Protein AF-A0AB34JRI2-F1 (afdb_monomer)

Structure (mmCIF, N/CA/C/O backbone):
data_AF-A0AB34JRI2-F1
#
_entry.id   AF-A0AB34JRI2-F1
#
loop_
_atom_site.group_PDB
_atom_site.id
_atom_site.type_symbol
_atom_site.label_atom_id
_atom_site.label_alt_id
_atom_site.label_comp_id
_atom_site.label_asym_id
_atom_site.label_entity_id
_atom_site.label_seq_id
_atom_site.pdbx_PDB_ins_code
_atom_site.Cartn_x
_atom_site.Cartn_y
_atom_site.Cartn_z
_atom_site.occupancy
_atom_site.B_iso_or_equiv
_atom_site.auth_seq_id
_atom_site.auth_comp_id
_atom_site.auth_asym_id
_atom_site.auth_atom_id
_atom_site.pdbx_PDB_model_num
ATOM 1 N N . MET A 1 1 ? -8.677 -31.730 -19.219 1.00 52.91 1 MET A N 1
ATOM 2 C CA . MET A 1 1 ? -7.786 -30.559 -19.354 1.00 52.91 1 MET A CA 1
ATOM 3 C C . MET A 1 1 ? -6.618 -30.768 -18.407 1.00 52.91 1 MET A C 1
ATOM 5 O O . MET A 1 1 ? -6.892 -31.004 -17.235 1.00 52.91 1 MET A O 1
ATOM 9 N N . PRO A 1 2 ? -5.365 -30.783 -18.882 1.00 54.75 2 PRO A N 1
ATOM 10 C CA . PRO A 1 2 ? -4.214 -30.871 -17.989 1.00 54.75 2 PRO A CA 1
ATOM 11 C C . PRO A 1 2 ? -4.138 -29.612 -17.105 1.00 54.75 2 PRO A C 1
ATOM 13 O O . PRO A 1 2 ? -4.520 -28.532 -17.572 1.00 54.75 2 PRO A O 1
ATOM 16 N N . PRO A 1 3 ? -3.687 -29.728 -15.842 1.00 65.88 3 PRO A N 1
ATOM 17 C CA . PRO A 1 3 ? -3.414 -28.567 -15.010 1.00 65.88 3 PRO A CA 1
ATOM 18 C C . PRO A 1 3 ? -2.332 -27.739 -15.702 1.00 65.88 3 PRO A C 1
ATOM 20 O O . PRO A 1 3 ? -1.227 -28.210 -15.951 1.00 65.88 3 PRO A O 1
ATOM 23 N N . VAL A 1 4 ? -2.686 -26.516 -16.085 1.00 61.69 4 VAL A N 1
ATOM 24 C CA . VAL A 1 4 ? -1.716 -25.542 -16.578 1.00 61.69 4 VAL A CA 1
ATOM 25 C C . VAL A 1 4 ? -0.893 -25.137 -15.363 1.00 61.69 4 VAL A C 1
ATOM 27 O O . VAL A 1 4 ? -1.382 -24.383 -14.520 1.00 61.69 4 VAL A O 1
ATOM 30 N N . ASP A 1 5 ? 0.313 -25.686 -15.245 1.00 54.38 5 ASP A N 1
ATOM 31 C CA . ASP A 1 5 ? 1.293 -25.265 -14.249 1.00 54.38 5 ASP A CA 1
ATOM 32 C C . ASP A 1 5 ? 1.649 -23.801 -14.540 1.00 54.38 5 ASP A C 1
ATOM 34 O O . ASP A 1 5 ? 2.441 -23.472 -15.421 1.00 54.38 5 ASP A O 1
ATOM 38 N N . ARG A 1 6 ? 0.955 -22.885 -13.858 1.00 59.97 6 ARG A N 1
ATOM 39 C CA . ARG A 1 6 ? 1.154 -21.432 -13.956 1.00 59.97 6 ARG A CA 1
ATOM 40 C C . ARG A 1 6 ? 2.274 -20.965 -13.029 1.00 59.97 6 ARG A C 1
ATOM 42 O O . ARG A 1 6 ? 2.228 -19.836 -12.541 1.00 59.97 6 ARG A O 1
ATOM 49 N N . THR A 1 7 ? 3.299 -21.782 -12.809 1.00 62.03 7 THR A N 1
ATOM 50 C CA . THR A 1 7 ? 4.604 -21.295 -12.347 1.00 62.0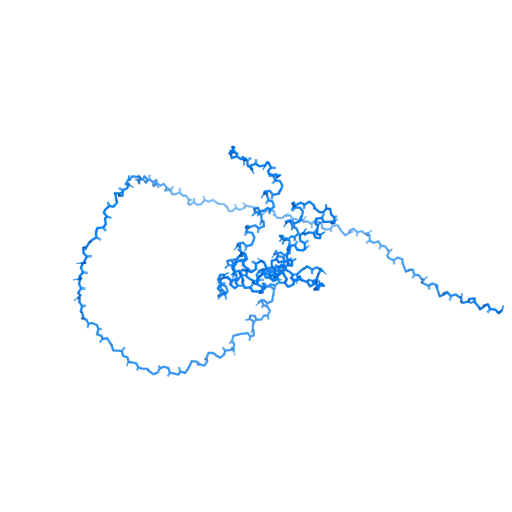3 7 THR A CA 1
ATOM 51 C C . THR A 1 7 ? 5.273 -20.568 -13.511 1.00 62.03 7 THR A C 1
ATOM 53 O O . THR A 1 7 ? 6.294 -20.992 -14.038 1.00 62.03 7 THR A O 1
ATOM 56 N N . MET A 1 8 ? 4.629 -19.500 -13.987 1.00 62.06 8 MET A N 1
ATOM 57 C CA . MET A 1 8 ? 5.270 -18.553 -14.880 1.00 62.06 8 MET A CA 1
ATOM 58 C C . MET A 1 8 ? 6.477 -18.005 -14.132 1.00 62.06 8 MET A C 1
ATOM 60 O O . MET A 1 8 ? 6.318 -17.618 -12.976 1.00 62.06 8 MET A O 1
ATOM 64 N N . ASP A 1 9 ? 7.644 -18.010 -14.774 1.00 74.88 9 ASP A N 1
ATOM 65 C CA . ASP A 1 9 ? 8.869 -17.365 -14.303 1.00 74.88 9 ASP A CA 1
ATOM 66 C C . ASP A 1 9 ? 8.553 -15.940 -13.838 1.00 74.88 9 ASP A C 1
ATOM 68 O O . ASP A 1 9 ? 8.459 -14.996 -14.625 1.00 74.88 9 ASP A O 1
ATOM 72 N N . ILE A 1 10 ? 8.298 -15.789 -12.538 1.00 80.62 10 ILE A N 1
ATOM 73 C CA . ILE A 1 10 ? 8.096 -14.481 -11.937 1.00 80.62 10 ILE A CA 1
ATOM 74 C C . ILE A 1 10 ? 9.478 -13.849 -11.906 1.00 80.62 10 ILE A C 1
ATOM 76 O O . ILE A 1 10 ? 10.369 -14.385 -11.247 1.00 80.62 10 ILE A O 1
ATOM 80 N N . ASP A 1 11 ? 9.625 -12.714 -12.586 1.00 88.69 11 ASP A N 1
ATOM 81 C CA . ASP A 1 11 ? 10.846 -11.909 -12.608 1.00 88.69 11 ASP A CA 1
ATOM 82 C C . ASP A 1 11 ? 11.486 -11.840 -11.200 1.00 88.69 11 ASP A C 1
ATOM 84 O O . ASP A 1 11 ? 10.808 -11.443 -10.239 1.00 88.69 11 ASP A O 1
ATOM 88 N N . PRO A 1 12 ? 12.766 -12.232 -11.038 1.00 89.94 12 PRO A N 1
ATOM 89 C CA . PRO A 1 12 ? 13.437 -12.230 -9.740 1.00 89.94 12 PRO A CA 1
ATOM 90 C C . PRO A 1 12 ? 13.423 -10.850 -9.067 1.00 89.94 12 PRO A C 1
ATOM 92 O O . PRO A 1 12 ? 13.350 -10.773 -7.837 1.00 89.94 12 PRO A O 1
ATOM 95 N N . ALA A 1 13 ? 13.414 -9.756 -9.838 1.00 87.75 13 ALA A N 1
ATOM 96 C CA . ALA A 1 13 ? 13.282 -8.406 -9.297 1.00 87.75 13 ALA A CA 1
ATOM 97 C C . ALA A 1 13 ? 11.915 -8.195 -8.628 1.00 87.75 13 ALA A C 1
ATOM 99 O O . ALA A 1 13 ? 11.828 -7.620 -7.543 1.00 87.75 13 ALA A O 1
ATOM 100 N N . VAL A 1 14 ? 10.843 -8.726 -9.225 1.00 88.62 14 VAL A N 1
ATOM 101 C CA . VAL A 1 14 ? 9.496 -8.685 -8.641 1.00 88.62 14 VAL A CA 1
ATOM 102 C C . VAL A 1 14 ? 9.441 -9.525 -7.369 1.00 88.62 14 VAL A C 1
ATOM 104 O O . VAL A 1 14 ? 8.884 -9.065 -6.373 1.00 88.62 14 VAL A O 1
ATOM 107 N N . GLN A 1 15 ? 10.038 -10.720 -7.360 1.00 90.06 15 GLN A N 1
ATOM 108 C CA . GLN A 1 15 ? 10.080 -11.564 -6.160 1.00 90.06 15 GLN A CA 1
ATOM 109 C C . GLN A 1 15 ? 10.811 -10.869 -5.003 1.00 90.06 15 GLN A C 1
ATOM 111 O O . GLN A 1 15 ? 10.293 -10.816 -3.884 1.00 90.06 15 GLN A O 1
ATOM 116 N N . SER A 1 16 ? 11.975 -10.279 -5.287 1.00 90.88 16 SER A N 1
ATOM 117 C CA . SER A 1 16 ? 12.765 -9.518 -4.315 1.00 90.88 16 SER A CA 1
ATOM 118 C C . SER A 1 16 ? 11.980 -8.326 -3.755 1.00 90.88 16 SER A C 1
ATOM 120 O O . SER A 1 16 ? 11.838 -8.182 -2.536 1.00 90.88 16 SER A O 1
ATOM 122 N N . ALA A 1 17 ? 11.365 -7.524 -4.631 1.00 88.75 17 ALA A N 1
ATOM 123 C CA . ALA A 1 17 ? 10.550 -6.382 -4.227 1.00 88.75 17 ALA A CA 1
ATOM 124 C C . ALA A 1 17 ? 9.341 -6.812 -3.374 1.00 88.75 17 ALA A C 1
ATOM 126 O O . ALA A 1 17 ? 9.051 -6.192 -2.347 1.00 88.75 17 ALA A O 1
ATOM 127 N N . GLN A 1 18 ? 8.658 -7.906 -3.738 1.00 90.50 18 GLN A N 1
ATOM 128 C CA . GLN A 1 18 ? 7.552 -8.457 -2.945 1.00 90.50 18 GLN A CA 1
ATOM 129 C C . GLN A 1 18 ? 8.008 -8.901 -1.554 1.00 90.50 18 GLN A C 1
ATOM 131 O O . GLN A 1 18 ? 7.317 -8.622 -0.572 1.00 90.50 18 GLN A O 1
ATOM 136 N N . ALA A 1 19 ? 9.152 -9.580 -1.451 1.00 91.12 19 ALA A N 1
ATOM 137 C CA . ALA A 1 19 ? 9.699 -10.020 -0.172 1.00 91.12 19 ALA A CA 1
ATOM 138 C C . ALA A 1 19 ? 10.034 -8.823 0.736 1.00 91.12 19 ALA A C 1
ATOM 140 O O . ALA A 1 19 ? 9.624 -8.799 1.901 1.00 91.12 19 ALA A O 1
ATOM 141 N N . ALA A 1 20 ? 10.693 -7.795 0.192 1.00 91.19 20 ALA A N 1
ATOM 142 C CA . ALA A 1 20 ? 11.019 -6.567 0.918 1.00 91.19 20 ALA A CA 1
ATOM 143 C C . ALA A 1 20 ? 9.760 -5.824 1.398 1.00 91.19 20 ALA A C 1
ATOM 145 O O . ALA A 1 20 ? 9.671 -5.418 2.566 1.00 91.19 20 ALA A O 1
ATOM 146 N N . PHE A 1 21 ? 8.758 -5.704 0.522 1.00 91.75 21 PHE A N 1
ATOM 147 C CA . PHE A 1 21 ? 7.472 -5.097 0.849 1.00 91.75 21 PHE A CA 1
ATOM 148 C C . PHE A 1 21 ? 6.756 -5.860 1.969 1.00 91.75 21 PHE A C 1
ATOM 150 O O . PHE A 1 21 ? 6.377 -5.255 2.971 1.00 91.75 21 PHE A O 1
ATOM 157 N N . ARG A 1 22 ? 6.629 -7.190 1.850 1.00 93.19 22 ARG A N 1
ATOM 158 C CA . ARG A 1 22 ? 5.974 -8.044 2.859 1.00 93.19 22 ARG A CA 1
ATOM 159 C C . ARG A 1 22 ? 6.663 -7.962 4.215 1.00 93.19 22 ARG A C 1
ATOM 161 O O . ARG A 1 22 ? 5.982 -7.808 5.224 1.00 93.19 22 ARG A O 1
ATOM 168 N N . SER A 1 23 ? 7.994 -8.029 4.235 1.00 94.38 23 SER A N 1
ATOM 169 C CA . SER A 1 23 ? 8.781 -7.913 5.467 1.00 94.38 23 SER A CA 1
ATOM 170 C C . SER A 1 23 ? 8.498 -6.589 6.184 1.00 94.38 23 SER A C 1
ATOM 172 O O . SER A 1 23 ? 8.189 -6.564 7.376 1.00 94.38 23 SER A O 1
ATOM 174 N N . THR A 1 24 ? 8.484 -5.489 5.429 1.00 92.62 24 THR A N 1
ATOM 175 C CA . THR A 1 24 ? 8.229 -4.150 5.977 1.00 92.62 24 THR A CA 1
ATOM 176 C C . THR A 1 24 ? 6.784 -3.982 6.440 1.00 92.62 24 THR A C 1
ATOM 178 O O . THR A 1 24 ? 6.551 -3.457 7.525 1.00 92.62 24 THR A O 1
ATOM 181 N N . ALA A 1 25 ? 5.810 -4.457 5.660 1.00 92.62 25 ALA A N 1
ATOM 182 C CA . ALA A 1 25 ? 4.396 -4.423 6.033 1.00 92.62 25 ALA A CA 1
ATOM 183 C C . ALA A 1 25 ? 4.132 -5.206 7.313 1.00 92.62 25 ALA A C 1
ATOM 185 O O . ALA A 1 25 ? 3.468 -4.707 8.216 1.00 92.62 25 ALA A O 1
ATOM 186 N N . HIS A 1 26 ? 4.724 -6.390 7.432 1.00 93.56 26 HIS A N 1
ATOM 187 C CA . HIS A 1 26 ? 4.625 -7.196 8.636 1.00 93.56 26 HIS A CA 1
ATOM 188 C C . HIS A 1 26 ? 5.265 -6.509 9.850 1.00 93.56 26 HIS A C 1
ATOM 190 O O . HIS A 1 26 ? 4.699 -6.545 10.941 1.00 93.56 26 HIS A O 1
ATOM 196 N N . GLN A 1 27 ? 6.408 -5.839 9.675 1.00 93.69 27 GLN A N 1
ATOM 197 C CA . GLN A 1 27 ? 7.037 -5.070 10.749 1.00 93.69 27 GLN A CA 1
ATOM 198 C C . GLN A 1 27 ? 6.157 -3.899 11.214 1.00 93.69 27 GLN A C 1
ATOM 200 O O . GLN A 1 27 ? 5.997 -3.706 12.419 1.00 93.69 27 GLN A O 1
ATOM 205 N N . GLN A 1 28 ? 5.561 -3.141 10.287 1.00 91.88 28 GLN A N 1
ATOM 206 C CA . GLN A 1 28 ? 4.649 -2.046 10.642 1.00 91.88 28 GLN A CA 1
ATOM 207 C C . GLN A 1 28 ? 3.369 -2.564 11.304 1.00 91.88 28 GLN A C 1
ATOM 209 O O . GLN A 1 28 ? 2.941 -2.015 12.315 1.00 91.88 28 GLN A O 1
ATOM 214 N N . LEU A 1 29 ? 2.807 -3.669 10.806 1.00 93.12 29 LEU A N 1
ATOM 215 C CA . LEU A 1 29 ? 1.635 -4.301 11.408 1.00 93.12 29 LEU A CA 1
ATOM 216 C C . LEU A 1 29 ? 1.914 -4.729 12.854 1.00 93.12 29 LEU A C 1
ATOM 218 O O . LEU A 1 29 ? 1.163 -4.369 13.755 1.00 93.12 29 LEU A O 1
ATOM 222 N N . LYS A 1 30 ? 3.032 -5.428 13.092 1.00 94.25 30 LYS A N 1
ATOM 223 C CA . LYS A 1 30 ? 3.466 -5.822 14.442 1.00 94.25 30 LYS A CA 1
ATOM 224 C C . LYS A 1 30 ? 3.626 -4.629 15.368 1.00 94.25 30 LYS A C 1
ATOM 226 O O . LYS A 1 30 ? 3.295 -4.709 16.546 1.00 94.25 30 LYS A O 1
ATOM 231 N N . ARG A 1 31 ? 4.146 -3.520 14.849 1.00 91.81 31 ARG A N 1
ATOM 232 C CA . ARG A 1 31 ? 4.295 -2.293 15.623 1.00 91.81 31 ARG A CA 1
ATOM 233 C C . ARG A 1 31 ? 2.941 -1.689 15.993 1.00 91.81 31 ARG A C 1
ATOM 235 O O . ARG A 1 31 ? 2.762 -1.328 17.149 1.00 91.81 31 ARG A O 1
ATOM 242 N N . LEU A 1 32 ? 2.005 -1.584 15.051 1.00 91.06 32 LEU A N 1
AT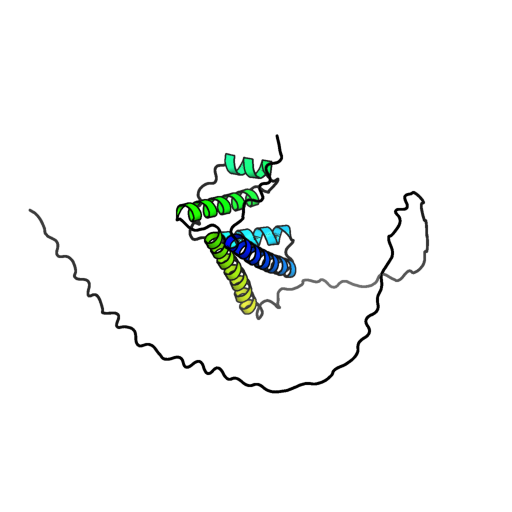OM 243 C CA . LEU A 1 32 ? 0.647 -1.109 15.337 1.00 91.06 32 LEU A CA 1
ATOM 244 C C . LEU A 1 32 ? -0.035 -2.018 16.372 1.00 91.06 32 LEU A C 1
ATOM 246 O O . LEU A 1 32 ? -0.609 -1.529 17.340 1.00 91.06 32 LEU A O 1
ATOM 250 N N . GLN A 1 33 ? 0.127 -3.335 16.256 1.00 92.81 33 GLN A N 1
ATOM 251 C CA . GLN A 1 33 ? -0.359 -4.280 17.265 1.00 92.81 33 GLN A CA 1
ATOM 252 C C . GLN A 1 33 ? 0.287 -4.059 18.639 1.00 92.81 33 GLN A C 1
ATOM 254 O O . GLN A 1 33 ? -0.403 -4.055 19.654 1.00 92.81 33 GLN A O 1
ATOM 259 N N . ALA A 1 34 ? 1.596 -3.797 18.691 1.00 92.25 34 ALA A N 1
ATOM 260 C CA . ALA A 1 34 ? 2.293 -3.465 19.935 1.00 92.25 34 ALA A CA 1
ATOM 261 C C . ALA A 1 34 ? 1.817 -2.139 20.563 1.00 92.25 34 ALA A C 1
ATOM 263 O O . ALA A 1 34 ? 1.957 -1.950 21.768 1.00 92.25 34 ALA A O 1
ATOM 264 N N . GLN A 1 35 ? 1.227 -1.237 19.771 1.00 90.31 35 GLN A N 1
ATOM 265 C CA . GLN A 1 35 ? 0.564 -0.020 20.255 1.00 90.31 35 GLN A CA 1
ATOM 266 C C . GLN A 1 35 ? -0.869 -0.275 20.765 1.00 90.31 35 GLN A C 1
ATOM 268 O O . GLN A 1 35 ? -1.535 0.666 21.191 1.00 90.31 35 GLN A O 1
ATOM 273 N N . GLY A 1 36 ? -1.339 -1.526 20.748 1.00 93.56 36 GLY A N 1
ATOM 274 C CA . GLY A 1 36 ? -2.653 -1.931 21.250 1.00 93.56 36 GLY A CA 1
ATOM 275 C C . GLY A 1 36 ? -3.753 -1.978 20.191 1.00 93.56 36 GLY A C 1
ATOM 276 O O . GLY A 1 36 ? -4.916 -2.159 20.543 1.00 93.56 36 GLY A O 1
ATOM 277 N N . TRP A 1 37 ? -3.419 -1.819 18.908 1.00 94.06 37 TRP A N 1
ATOM 278 C CA . TRP A 1 37 ? -4.396 -1.984 17.834 1.00 94.06 37 TRP A CA 1
ATOM 279 C C . TRP A 1 37 ? -4.688 -3.466 17.579 1.00 94.06 37 TRP A C 1
ATOM 281 O O . TRP A 1 37 ? -3.773 -4.280 17.457 1.00 94.06 37 TRP A O 1
ATOM 291 N N . GLU A 1 38 ? -5.968 -3.803 17.427 1.00 94.56 38 GLU A N 1
ATOM 292 C CA . GLU A 1 38 ? -6.394 -5.118 16.936 1.00 94.56 38 GLU A CA 1
ATOM 293 C C . GLU A 1 38 ? -5.811 -5.411 15.550 1.00 94.56 38 GLU A C 1
ATOM 295 O O . GLU A 1 38 ? -5.574 -4.494 14.761 1.00 94.56 38 GLU A O 1
ATOM 300 N N . ALA A 1 39 ? -5.590 -6.688 15.230 1.00 89.25 39 ALA A N 1
ATOM 301 C CA . ALA A 1 39 ? -4.900 -7.082 13.998 1.00 89.25 39 ALA A CA 1
ATOM 302 C C . ALA A 1 39 ? -5.577 -6.530 12.729 1.00 89.25 39 ALA A C 1
ATOM 304 O O . ALA A 1 39 ? -4.906 -5.978 11.851 1.00 89.25 39 ALA A O 1
ATOM 305 N N . ASP A 1 40 ? -6.906 -6.612 12.675 1.00 87.69 40 ASP A N 1
ATOM 306 C CA . ASP A 1 40 ? -7.702 -6.119 11.549 1.00 87.69 40 ASP A CA 1
ATOM 307 C C . ASP A 1 40 ? -7.672 -4.587 11.458 1.00 87.69 40 ASP A C 1
ATOM 309 O O . ASP A 1 40 ? -7.523 -4.021 10.371 1.00 87.69 40 ASP A O 1
ATOM 313 N N . ALA A 1 41 ? -7.740 -3.903 12.604 1.00 87.88 41 ALA A N 1
ATOM 314 C CA . ALA A 1 41 ? -7.658 -2.446 12.678 1.00 87.88 41 ALA A CA 1
ATOM 315 C C . ALA A 1 41 ? -6.264 -1.937 12.273 1.00 87.88 41 ALA A C 1
ATOM 317 O O . ALA A 1 41 ? -6.148 -0.979 11.511 1.00 87.88 41 ALA A O 1
ATOM 318 N N . ALA A 1 42 ? -5.204 -2.615 12.713 1.00 90.62 42 ALA A N 1
ATOM 319 C CA . ALA A 1 42 ? -3.827 -2.320 12.335 1.00 90.62 42 ALA A CA 1
ATOM 320 C C . ALA A 1 42 ? -3.609 -2.488 10.824 1.00 90.62 42 ALA A C 1
ATOM 322 O O . ALA A 1 42 ? -2.989 -1.636 10.187 1.00 90.62 42 ALA A O 1
ATOM 323 N N . SER A 1 43 ? -4.152 -3.554 10.226 1.00 89.31 43 SER A N 1
ATOM 324 C CA . SER A 1 43 ? -4.078 -3.768 8.776 1.00 89.31 43 SER A CA 1
ATOM 325 C C . SER A 1 43 ? -4.804 -2.660 8.007 1.00 89.31 43 SER A C 1
ATOM 327 O O . SER A 1 43 ? -4.288 -2.138 7.016 1.00 89.31 43 SER A O 1
ATOM 329 N N . TYR A 1 44 ? -5.967 -2.246 8.508 1.00 88.00 44 TYR A N 1
ATOM 330 C CA . TYR A 1 44 ? -6.767 -1.176 7.924 1.00 88.00 44 TYR A CA 1
ATOM 331 C C . TYR A 1 44 ? -6.085 0.198 7.992 1.00 88.00 44 TYR A C 1
ATOM 333 O O . TYR A 1 44 ? -6.112 0.940 7.005 1.00 88.00 44 TYR A O 1
ATOM 341 N N . LEU A 1 45 ? -5.452 0.521 9.123 1.00 89.56 45 LEU A N 1
ATOM 342 C CA . LEU A 1 45 ? -4.657 1.741 9.293 1.00 89.56 45 LEU A CA 1
ATOM 343 C C . LEU A 1 45 ? -3.450 1.756 8.355 1.00 89.56 45 LEU A C 1
ATOM 345 O O . LEU A 1 45 ? -3.184 2.763 7.706 1.00 89.56 45 LEU A O 1
ATOM 349 N N . LEU A 1 46 ? -2.771 0.620 8.204 1.00 89.88 46 LEU A N 1
ATOM 350 C CA . LEU A 1 46 ? -1.639 0.502 7.290 1.00 89.88 46 LEU A CA 1
ATOM 351 C C . LEU A 1 46 ? -2.047 0.760 5.828 1.00 89.88 46 LEU A C 1
ATOM 353 O O . LEU A 1 46 ? -1.310 1.384 5.063 1.00 89.88 46 LEU A O 1
ATOM 357 N N . MET A 1 47 ? -3.236 0.294 5.432 1.00 88.44 47 MET A N 1
ATOM 358 C CA . MET A 1 47 ? -3.801 0.596 4.115 1.00 88.44 47 MET A CA 1
ATOM 359 C C . MET A 1 47 ? -4.131 2.082 3.950 1.00 88.44 47 MET A C 1
ATOM 361 O O . MET A 1 47 ? -3.895 2.625 2.873 1.00 88.44 47 MET A O 1
ATOM 365 N N . ASP A 1 48 ? -4.648 2.741 4.991 1.00 88.00 48 ASP A N 1
ATOM 366 C CA . ASP A 1 48 ? -4.874 4.191 4.961 1.00 88.00 48 ASP A CA 1
ATOM 367 C C . ASP A 1 48 ? -3.581 4.962 4.771 1.00 88.00 48 ASP A C 1
ATOM 369 O O . ASP A 1 48 ? -3.505 5.841 3.919 1.00 88.00 48 ASP A O 1
ATOM 373 N N . GLU A 1 49 ? -2.550 4.613 5.528 1.00 88.31 49 GLU A N 1
ATOM 374 C CA . GLU A 1 49 ? -1.245 5.259 5.449 1.00 88.31 49 GLU A CA 1
ATOM 375 C C . GLU A 1 49 ? -0.639 5.161 4.039 1.00 88.31 49 GLU A C 1
ATOM 377 O O . GLU A 1 49 ? -0.115 6.142 3.501 1.00 88.31 49 GLU A O 1
ATOM 382 N N . LEU A 1 50 ? -0.759 3.994 3.397 1.00 87.25 50 LEU A N 1
ATOM 383 C CA . LEU A 1 50 ? -0.329 3.791 2.010 1.00 87.25 50 LEU A CA 1
ATOM 384 C C . LEU A 1 50 ? -1.082 4.684 1.020 1.00 87.25 50 LEU A C 1
ATOM 386 O O . LEU A 1 50 ? -0.497 5.156 0.038 1.00 87.25 50 LEU A O 1
ATOM 390 N N . LEU A 1 51 ? -2.374 4.889 1.270 1.00 85.88 51 LEU A N 1
ATOM 391 C CA . LEU A 1 51 ? -3.261 5.675 0.429 1.00 85.88 51 LEU A CA 1
ATOM 392 C C . LEU A 1 51 ? -3.031 7.180 0.627 1.00 85.88 51 LEU A C 1
ATOM 394 O O . LEU A 1 51 ? -2.871 7.879 -0.370 1.00 85.88 51 LEU A O 1
ATOM 398 N N . GLN A 1 52 ? -2.914 7.668 1.864 1.00 84.69 52 GLN A N 1
ATOM 399 C CA . GLN A 1 52 ? -2.704 9.089 2.187 1.00 84.69 52 GLN A CA 1
ATOM 400 C C . GLN A 1 52 ? -1.437 9.676 1.550 1.00 84.69 52 GLN A C 1
ATOM 402 O O . GLN A 1 52 ? -1.392 10.854 1.208 1.00 84.69 52 GLN A O 1
ATOM 407 N N . GLN A 1 53 ? -0.402 8.854 1.361 1.00 79.50 53 GLN A N 1
ATOM 408 C CA . GLN A 1 53 ? 0.846 9.256 0.702 1.00 79.50 53 GLN A CA 1
ATOM 409 C C . GLN A 1 53 ? 0.749 9.243 -0.836 1.00 79.50 53 GLN A C 1
ATOM 411 O O . GLN A 1 53 ? 1.734 9.529 -1.522 1.00 79.50 53 GLN A O 1
ATOM 416 N N . SER A 1 54 ? -0.405 8.871 -1.401 1.00 77.12 54 SER A N 1
ATOM 417 C CA . SER A 1 54 ? -0.631 8.913 -2.842 1.00 77.12 54 SER A CA 1
ATOM 418 C C . SER A 1 54 ? -1.014 10.329 -3.283 1.00 77.12 54 SER A C 1
ATOM 420 O O . SER A 1 54 ? -2.036 10.847 -2.828 1.00 77.12 54 SER A O 1
ATOM 422 N N . PRO A 1 55 ? -0.284 10.942 -4.236 1.00 68.88 55 PRO A N 1
ATOM 423 C CA . PRO A 1 55 ? -0.637 12.257 -4.778 1.00 68.88 55 PRO A CA 1
ATOM 424 C C . PRO A 1 55 ? -1.965 12.236 -5.555 1.00 68.88 55 PRO A C 1
ATOM 426 O O . PRO A 1 55 ? -2.529 13.282 -5.854 1.00 68.88 55 PRO A O 1
ATOM 429 N N . SER A 1 56 ? -2.482 11.045 -5.872 1.00 64.69 56 SER A N 1
ATOM 430 C CA . SER A 1 56 ? -3.707 10.830 -6.640 1.00 64.69 56 SER A CA 1
ATOM 431 C C . SER A 1 56 ? -4.987 10.842 -5.794 1.00 64.69 56 SER A C 1
ATOM 433 O O . SER A 1 56 ? -5.991 10.288 -6.234 1.00 64.69 56 SER A O 1
ATOM 435 N N . HIS A 1 57 ? -4.986 11.444 -4.599 1.00 57.44 57 HIS A N 1
ATOM 436 C CA . HIS A 1 57 ? -6.165 11.564 -3.719 1.00 57.44 57 HIS A CA 1
ATOM 437 C C . HIS A 1 57 ? -7.273 12.494 -4.264 1.00 57.44 57 HIS A C 1
ATOM 439 O O . HIS A 1 57 ? -8.004 13.134 -3.515 1.00 57.44 57 HIS A O 1
ATOM 445 N N . GLY A 1 58 ? -7.441 12.555 -5.585 1.00 55.84 58 GLY A N 1
ATOM 446 C CA . GLY A 1 58 ? -8.707 12.936 -6.188 1.00 55.84 58 GLY A CA 1
ATOM 447 C C . GLY A 1 58 ? -9.615 11.716 -6.139 1.00 55.84 58 GLY A C 1
ATOM 448 O O . GLY A 1 58 ? -9.307 10.707 -6.768 1.00 55.84 58 GLY A O 1
ATOM 449 N N . ALA A 1 59 ? -10.695 11.794 -5.364 1.00 58.62 59 ALA A N 1
ATOM 450 C CA . ALA A 1 59 ? -11.716 10.764 -5.239 1.00 58.62 59 ALA A CA 1
ATOM 451 C C . ALA A 1 59 ? -12.303 10.399 -6.614 1.00 58.62 59 ALA A C 1
ATOM 453 O O . ALA A 1 59 ? -13.335 10.920 -7.031 1.00 58.62 59 ALA A O 1
ATOM 454 N N . SER A 1 60 ? -11.641 9.503 -7.342 1.00 57.97 60 SER A N 1
ATOM 455 C CA . SER A 1 60 ? -12.248 8.843 -8.483 1.00 57.97 60 SER A CA 1
ATOM 456 C C . SER A 1 60 ? -13.305 7.927 -7.896 1.00 57.97 60 SER A C 1
ATOM 458 O O . SER A 1 60 ? -12.981 6.963 -7.199 1.00 57.97 60 SER A O 1
ATOM 460 N N . ALA A 1 61 ? -14.569 8.311 -8.072 1.00 61.94 61 ALA A N 1
ATOM 461 C CA . ALA A 1 61 ? -15.719 7.608 -7.536 1.00 61.94 61 ALA A CA 1
ATOM 462 C C . ALA A 1 61 ? -15.674 6.155 -8.016 1.00 61.94 61 ALA A C 1
ATOM 464 O O . ALA A 1 61 ? -16.072 5.843 -9.139 1.00 61.94 61 ALA A O 1
ATOM 465 N N . ALA A 1 62 ? -15.152 5.263 -7.170 1.00 73.44 62 ALA A N 1
ATOM 466 C CA . ALA A 1 62 ? -15.284 3.837 -7.379 1.00 73.44 62 ALA A CA 1
ATOM 467 C C . ALA A 1 62 ? -16.778 3.573 -7.566 1.00 73.44 62 ALA A C 1
ATOM 469 O O . ALA A 1 62 ? -17.585 3.890 -6.687 1.00 73.44 62 ALA A O 1
ATOM 470 N N . SER A 1 63 ? -17.152 3.095 -8.753 1.00 80.25 63 SER A N 1
ATOM 471 C CA . SER A 1 63 ? -18.560 2.910 -9.087 1.00 80.25 63 SER A CA 1
ATOM 472 C C . SER A 1 63 ? -19.216 2.010 -8.037 1.00 80.25 63 SER A C 1
ATOM 474 O O . SER A 1 63 ? -18.619 1.028 -7.586 1.00 80.25 63 SER A O 1
ATOM 476 N N . SER A 1 64 ? -20.441 2.347 -7.622 1.00 84.44 64 SER A N 1
ATOM 477 C CA . SER A 1 64 ? -21.144 1.606 -6.562 1.00 84.44 64 SER A CA 1
ATOM 478 C C . SER A 1 64 ? -21.235 0.105 -6.866 1.00 84.44 64 SER A C 1
ATOM 480 O O . SER A 1 64 ? -21.164 -0.710 -5.951 1.00 84.44 64 SER A O 1
ATOM 482 N N . SER A 1 65 ? -21.329 -0.262 -8.147 1.00 89.50 65 SER A N 1
ATOM 483 C CA . SER A 1 65 ? -21.342 -1.650 -8.616 1.00 89.50 65 SER A CA 1
ATOM 484 C C . SER A 1 65 ? -20.008 -2.372 -8.402 1.00 89.50 65 SER A C 1
ATOM 486 O O . SER A 1 65 ? -20.000 -3.519 -7.965 1.00 89.50 65 SER A O 1
ATOM 488 N N . GLN A 1 66 ? -18.871 -1.719 -8.665 1.00 88.75 66 GLN A N 1
ATOM 489 C CA . GLN A 1 66 ? -17.549 -2.304 -8.410 1.00 88.75 66 GLN A CA 1
ATOM 490 C C . GLN A 1 66 ? -17.312 -2.501 -6.916 1.00 88.75 66 GLN A C 1
ATOM 492 O O . GLN A 1 66 ? -16.793 -3.538 -6.508 1.00 88.75 66 GLN A O 1
ATOM 497 N N . LEU A 1 67 ? -17.721 -1.523 -6.106 1.00 90.69 67 LEU A N 1
ATOM 498 C CA . LEU A 1 67 ? -17.630 -1.603 -4.653 1.00 90.69 67 LEU A CA 1
ATOM 499 C C . LEU A 1 67 ? -18.429 -2.791 -4.114 1.00 90.69 67 LEU A C 1
ATOM 501 O O . LEU A 1 67 ? -17.890 -3.599 -3.361 1.00 90.69 67 LEU A O 1
ATOM 505 N N . GLN A 1 68 ? -19.686 -2.917 -4.539 1.00 93.00 68 GLN A N 1
ATOM 506 C CA . GLN A 1 68 ? -20.561 -4.007 -4.127 1.00 93.00 68 GLN A CA 1
ATOM 507 C C . GLN A 1 68 ? -20.001 -5.371 -4.541 1.00 93.00 68 GLN A C 1
ATOM 509 O O . GLN A 1 68 ? -19.930 -6.274 -3.715 1.00 93.00 68 GLN A O 1
ATOM 514 N N . HIS A 1 69 ? -19.499 -5.496 -5.771 1.00 93.62 69 HIS A N 1
ATOM 515 C CA . HIS A 1 69 ? -18.882 -6.734 -6.238 1.00 93.62 69 HIS A CA 1
ATOM 516 C C . HIS A 1 69 ? -17.650 -7.138 -5.407 1.00 93.62 69 HIS A C 1
ATOM 518 O O . HIS A 1 69 ? -17.450 -8.320 -5.133 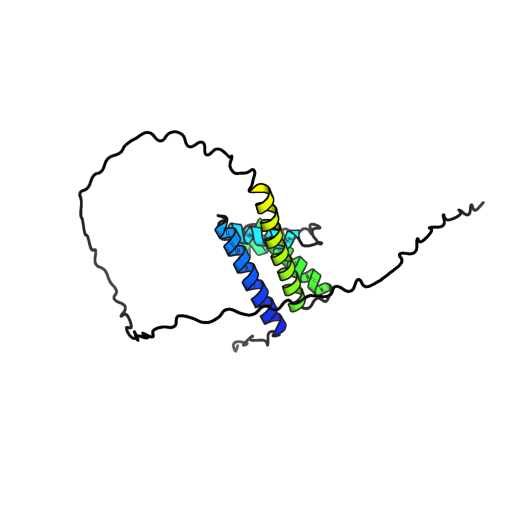1.00 93.62 69 HIS A O 1
ATOM 524 N N . VAL A 1 70 ? -16.808 -6.183 -4.988 1.00 91.12 70 VAL A N 1
ATOM 525 C CA . VAL A 1 70 ? -15.671 -6.490 -4.101 1.00 91.12 70 VAL A CA 1
ATOM 526 C C . VAL A 1 70 ? -16.166 -6.965 -2.738 1.00 91.12 70 VAL A C 1
ATOM 528 O O . VAL A 1 70 ? -15.702 -8.003 -2.280 1.00 91.12 70 VAL A O 1
ATOM 531 N N . VAL A 1 71 ? -17.132 -6.265 -2.134 1.00 93.38 71 VAL A N 1
ATOM 532 C CA . VAL A 1 71 ? -17.738 -6.654 -0.847 1.00 93.38 71 VAL A CA 1
ATOM 533 C C . VAL A 1 71 ? -18.317 -8.068 -0.910 1.00 93.38 71 VAL A C 1
ATOM 535 O O . VAL A 1 71 ? -17.991 -8.897 -0.065 1.00 93.38 71 VAL A O 1
ATOM 538 N N . GLU A 1 72 ? -19.120 -8.373 -1.930 1.00 94.31 72 GLU A N 1
ATOM 539 C CA . GLU A 1 72 ? -19.749 -9.689 -2.106 1.00 94.31 72 GLU A CA 1
ATOM 540 C C . GLU A 1 72 ? -18.714 -10.803 -2.292 1.00 94.31 72 GLU A C 1
ATOM 542 O O . GLU A 1 72 ? -18.893 -11.915 -1.797 1.00 94.31 72 GLU A O 1
ATOM 547 N N . ARG A 1 73 ? -17.609 -10.511 -2.986 1.00 95.12 73 ARG A N 1
ATOM 548 C CA . ARG A 1 73 ? -16.589 -11.511 -3.308 1.00 95.12 73 ARG A CA 1
ATOM 549 C C . ARG A 1 73 ? -15.592 -11.759 -2.178 1.00 95.12 73 ARG A C 1
ATOM 551 O O . ARG A 1 73 ? -15.093 -12.877 -2.063 1.00 95.12 73 ARG A O 1
ATOM 558 N N . THR A 1 74 ? -15.236 -10.738 -1.402 1.00 91.75 74 THR A N 1
ATOM 559 C CA . THR A 1 74 ? -14.206 -10.851 -0.355 1.00 91.75 74 THR A CA 1
ATOM 560 C C . THR A 1 74 ? -14.777 -10.918 1.056 1.00 91.75 74 THR A C 1
ATOM 562 O O . THR A 1 74 ? -14.051 -11.293 1.972 1.00 91.75 74 THR A O 1
ATOM 565 N N . GLY A 1 75 ? -16.044 -10.539 1.251 1.00 93.00 75 GLY A N 1
ATOM 566 C CA . GLY A 1 75 ? -16.637 -10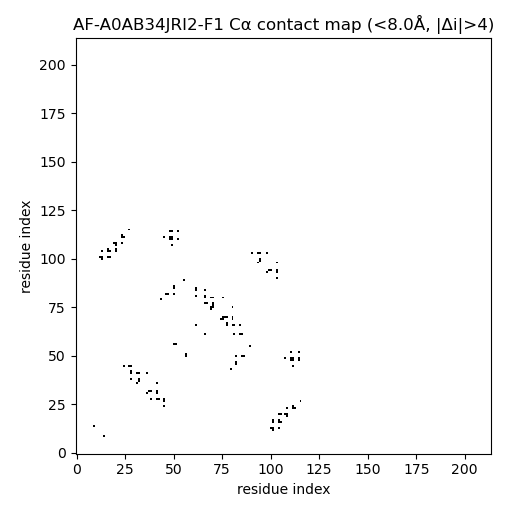.355 2.577 1.00 93.00 75 GLY A CA 1
ATOM 567 C C . GLY A 1 75 ? -16.107 -9.125 3.321 1.00 93.00 75 GLY A C 1
ATOM 568 O O . GLY A 1 75 ? -16.334 -8.989 4.520 1.00 93.00 75 GLY A O 1
ATOM 569 N N . PHE A 1 76 ? -15.378 -8.235 2.640 1.00 91.56 76 PHE A N 1
ATOM 570 C CA . PHE A 1 76 ? -14.839 -7.021 3.249 1.00 91.56 76 PHE A CA 1
ATOM 571 C C . PHE A 1 76 ? -15.938 -6.035 3.623 1.00 91.56 76 PHE A C 1
ATOM 573 O O . PHE A 1 76 ? -16.969 -5.937 2.955 1.00 91.56 76 PHE A O 1
ATOM 580 N N . SER A 1 77 ? -15.675 -5.227 4.652 1.00 91.12 77 SER A N 1
ATOM 581 C CA . SER A 1 77 ? -16.515 -4.066 4.924 1.00 91.12 77 SER A CA 1
ATOM 582 C C . SER A 1 77 ? -16.501 -3.117 3.722 1.00 91.12 77 SER A C 1
ATOM 584 O O . SER A 1 77 ? -15.549 -3.077 2.935 1.00 91.12 77 SER A O 1
ATOM 586 N N . ARG A 1 78 ? -17.554 -2.306 3.581 1.00 89.69 78 ARG A N 1
ATOM 587 C CA . ARG A 1 78 ? -17.653 -1.324 2.491 1.00 89.69 78 ARG A CA 1
ATOM 588 C C . ARG A 1 78 ? -16.424 -0.409 2.424 1.00 89.69 78 ARG A C 1
ATOM 590 O O . ARG A 1 78 ? -15.956 -0.090 1.335 1.00 89.69 78 ARG A O 1
ATOM 597 N N . GLU A 1 79 ? -15.892 -0.010 3.575 1.00 88.06 79 GLU A N 1
ATOM 598 C CA . GLU A 1 79 ? -14.708 0.846 3.655 1.00 88.06 79 GLU A CA 1
ATOM 599 C C . GLU A 1 79 ? -13.429 0.110 3.239 1.00 88.06 79 GLU A C 1
ATOM 601 O O . GLU A 1 79 ? -12.634 0.640 2.464 1.00 88.06 79 GLU A O 1
ATOM 606 N N . GLN A 1 80 ? -13.246 -1.134 3.692 1.00 87.19 80 GLN A N 1
ATOM 607 C CA . GLN A 1 80 ? -12.125 -1.981 3.272 1.00 87.19 80 GLN A CA 1
ATOM 608 C C . GLN A 1 80 ? -12.144 -2.203 1.755 1.00 87.19 80 GLN A C 1
ATOM 610 O O . GLN A 1 80 ? -11.130 -1.998 1.090 1.00 87.19 80 GLN A O 1
ATOM 615 N N . ALA A 1 81 ? -13.311 -2.536 1.196 1.00 90.19 81 ALA A N 1
ATOM 616 C CA . ALA A 1 81 ? -13.497 -2.709 -0.240 1.00 90.19 81 ALA A CA 1
ATOM 617 C C . ALA A 1 81 ? -13.172 -1.429 -1.026 1.00 90.19 81 ALA A C 1
ATOM 619 O O . ALA A 1 81 ? -12.502 -1.496 -2.058 1.00 90.19 81 ALA A O 1
ATOM 620 N N . LEU A 1 82 ? -13.588 -0.259 -0.523 1.00 89.69 82 LEU A N 1
ATOM 621 C CA . LEU A 1 82 ? -13.267 1.030 -1.138 1.00 89.69 82 LEU A CA 1
ATOM 622 C C . LEU A 1 82 ? -11.754 1.248 -1.199 1.00 89.69 82 LEU A C 1
ATOM 624 O O . LEU A 1 82 ? -11.220 1.565 -2.259 1.00 89.69 82 LEU A O 1
ATOM 628 N N . LYS A 1 83 ? -11.048 1.028 -0.088 1.00 87.56 83 LYS A N 1
ATOM 629 C CA . LYS A 1 83 ? -9.588 1.171 -0.038 1.00 87.56 83 LYS A CA 1
ATOM 630 C C . LYS A 1 83 ? -8.872 0.195 -0.962 1.00 87.56 83 LYS A C 1
ATOM 632 O O . LYS A 1 83 ? -7.915 0.579 -1.630 1.00 87.56 83 LYS A O 1
ATOM 637 N N . THR A 1 84 ? -9.337 -1.053 -1.034 1.00 88.50 84 THR A N 1
ATOM 638 C CA . THR A 1 84 ? -8.801 -2.038 -1.981 1.00 88.50 84 THR A CA 1
ATOM 639 C C . THR A 1 84 ? -8.965 -1.557 -3.422 1.00 88.50 84 THR A C 1
ATOM 641 O O . THR A 1 84 ? -8.015 -1.642 -4.200 1.00 88.50 84 THR A O 1
ATOM 644 N N . LEU A 1 85 ? -10.127 -0.997 -3.773 1.00 89.56 85 LEU A N 1
ATOM 645 C CA . LEU A 1 85 ? -10.361 -0.430 -5.101 1.00 89.56 85 LEU A CA 1
ATOM 646 C C . LEU A 1 85 ? -9.470 0.781 -5.382 1.00 89.56 85 LEU A C 1
ATOM 648 O O . LEU A 1 85 ? -8.905 0.865 -6.469 1.00 89.56 85 LEU A O 1
ATOM 652 N N . LEU A 1 86 ? -9.286 1.681 -4.415 1.00 88.44 86 LEU A N 1
ATOM 653 C CA . LEU A 1 86 ? -8.378 2.823 -4.561 1.00 88.44 86 LEU A CA 1
ATOM 654 C C . LEU A 1 86 ? -6.931 2.366 -4.791 1.00 88.44 86 LEU A C 1
ATOM 656 O O . LEU A 1 86 ? -6.255 2.876 -5.684 1.00 88.44 86 LEU A O 1
ATOM 660 N N . LEU A 1 87 ? -6.469 1.357 -4.047 1.00 87.69 87 LEU A N 1
ATOM 661 C CA . LEU A 1 87 ? -5.138 0.786 -4.245 1.00 87.69 87 LEU A CA 1
ATOM 662 C C . LEU A 1 87 ? -5.013 0.131 -5.629 1.00 87.69 87 LEU A C 1
ATOM 664 O O . LEU A 1 87 ? -4.000 0.297 -6.305 1.00 87.69 87 LEU A O 1
ATOM 668 N N . GLN A 1 88 ? -6.051 -0.570 -6.089 1.00 89.75 88 GLN A N 1
ATOM 669 C CA . GLN A 1 88 ? -6.088 -1.168 -7.424 1.00 89.75 88 GLN A CA 1
ATOM 670 C C . GLN A 1 88 ? -6.065 -0.114 -8.542 1.00 89.75 88 GLN A C 1
ATOM 672 O O . GLN A 1 88 ? -5.376 -0.301 -9.550 1.00 89.75 88 GLN A O 1
ATOM 677 N N . GLN A 1 89 ? -6.795 0.991 -8.377 1.00 88.69 89 GLN A N 1
ATOM 678 C CA . GLN A 1 89 ? -6.777 2.117 -9.310 1.00 88.69 89 GLN A CA 1
ATOM 679 C C . GLN A 1 89 ? -5.389 2.756 -9.371 1.00 88.69 89 GLN A C 1
ATOM 681 O O . GLN A 1 89 ? -4.878 2.973 -10.466 1.00 88.69 89 GLN A O 1
ATOM 686 N N . GLU A 1 90 ? -4.741 2.972 -8.224 1.00 86.00 90 GLU A N 1
ATOM 687 C CA . GLU A 1 90 ? -3.371 3.491 -8.171 1.00 86.00 90 GLU A CA 1
ATOM 688 C C . GLU A 1 90 ? -2.383 2.539 -8.854 1.00 86.00 90 GLU A C 1
ATOM 690 O O . GLU A 1 90 ? -1.562 2.973 -9.660 1.00 86.00 90 GLU A O 1
ATOM 695 N N . ILE A 1 91 ? -2.495 1.228 -8.613 1.00 87.75 91 ILE A N 1
ATOM 696 C CA . ILE A 1 91 ? -1.664 0.227 -9.296 1.00 87.75 91 ILE A CA 1
ATOM 697 C C . ILE A 1 91 ? -1.857 0.309 -10.816 1.00 87.75 91 ILE A C 1
ATOM 699 O O . ILE A 1 91 ? -0.892 0.254 -11.579 1.00 87.75 91 ILE A O 1
ATOM 703 N N . SER A 1 92 ? -3.105 0.449 -11.261 1.00 88.50 92 SER A N 1
ATOM 704 C CA . SER A 1 92 ? -3.445 0.548 -12.683 1.00 88.50 92 SER A CA 1
ATOM 705 C C . SER A 1 92 ? -2.905 1.839 -13.301 1.00 88.50 92 SER A C 1
ATOM 707 O O . SER A 1 92 ? -2.338 1.802 -14.392 1.00 88.50 92 SER A O 1
ATOM 709 N N . ARG A 1 93 ? -3.003 2.961 -12.577 1.00 87.81 93 ARG A N 1
ATOM 710 C CA . ARG A 1 93 ? -2.447 4.258 -12.974 1.00 87.81 93 ARG A CA 1
ATOM 711 C C . ARG A 1 93 ? -0.932 4.182 -13.136 1.00 87.81 93 ARG A C 1
ATOM 713 O O . ARG A 1 93 ? -0.422 4.518 -14.198 1.00 87.81 93 ARG A O 1
ATOM 720 N N . LEU A 1 94 ? -0.217 3.662 -12.139 1.00 87.00 94 LEU A N 1
ATOM 721 C CA . LEU A 1 94 ? 1.241 3.521 -12.203 1.00 87.00 94 LEU A CA 1
ATOM 722 C C . LEU A 1 94 ? 1.672 2.615 -13.365 1.00 87.00 94 LEU A C 1
ATOM 724 O O . LEU A 1 94 ? 2.637 2.907 -14.065 1.00 87.00 94 LEU A O 1
ATOM 728 N N . ARG A 1 95 ? 0.918 1.551 -13.651 1.00 89.75 95 ARG A N 1
ATOM 729 C CA . ARG A 1 95 ? 1.171 0.731 -14.844 1.00 89.75 95 ARG A CA 1
ATOM 730 C C . ARG A 1 95 ? 0.961 1.503 -16.145 1.00 89.75 95 ARG A C 1
ATOM 732 O O . ARG A 1 95 ? 1.755 1.340 -17.064 1.00 89.75 95 ARG A O 1
ATOM 739 N N . SER A 1 96 ? -0.070 2.347 -16.227 1.00 89.25 96 SER A N 1
ATOM 740 C CA . SER A 1 96 ? -0.314 3.186 -17.412 1.00 89.25 96 SER A CA 1
ATOM 741 C C . SER A 1 96 ? 0.766 4.252 -17.638 1.00 89.25 96 SER A C 1
ATOM 743 O O . SER A 1 96 ? 0.997 4.647 -18.774 1.00 89.25 96 SER A O 1
ATOM 745 N N . GLU A 1 97 ? 1.478 4.655 -16.583 1.00 90.19 97 GLU A N 1
ATOM 746 C CA . GLU A 1 97 ? 2.661 5.527 -16.661 1.00 90.19 97 GLU A CA 1
ATOM 747 C C . GLU A 1 97 ? 3.937 4.786 -17.100 1.00 90.19 97 GLU A C 1
ATOM 749 O O . GLU A 1 97 ? 4.982 5.407 -17.268 1.00 90.19 97 GLU A O 1
ATOM 754 N N . GLY A 1 98 ? 3.871 3.464 -17.293 1.00 91.94 98 GLY A N 1
ATOM 755 C CA . GLY A 1 98 ? 5.007 2.646 -17.719 1.00 91.94 98 GLY A CA 1
ATOM 756 C C . GLY A 1 98 ? 5.886 2.134 -16.576 1.00 91.94 98 GLY A C 1
ATOM 757 O O . GLY A 1 98 ? 6.958 1.588 -16.841 1.00 91.94 98 GLY A O 1
ATOM 758 N N . HIS A 1 99 ? 5.459 2.261 -15.313 1.00 90.31 99 HIS A N 1
ATOM 759 C CA . HIS A 1 99 ? 6.208 1.683 -14.193 1.00 90.31 99 HIS A CA 1
ATOM 760 C C . HIS A 1 99 ? 6.199 0.155 -14.271 1.00 90.31 99 HIS A C 1
ATOM 762 O O . HIS A 1 99 ? 5.147 -0.478 -14.416 1.00 90.31 99 HIS A O 1
ATOM 768 N N . SER A 1 100 ? 7.378 -0.455 -14.124 1.00 92.38 100 SER A N 1
ATOM 769 C CA . SER A 1 100 ? 7.491 -1.909 -14.009 1.00 92.38 100 SER A CA 1
ATOM 770 C C . SER A 1 100 ? 6.813 -2.399 -12.725 1.00 92.38 100 SER A C 1
ATOM 772 O O . SER A 1 100 ? 6.667 -1.661 -11.748 1.00 92.38 100 SER A O 1
ATOM 774 N N . THR A 1 101 ? 6.411 -3.674 -12.690 1.00 90.25 101 THR A N 1
ATOM 775 C CA . THR A 1 101 ? 5.794 -4.247 -11.480 1.00 90.25 101 THR A CA 1
ATOM 776 C C . THR A 1 101 ? 6.738 -4.156 -10.275 1.00 90.25 101 THR A C 1
ATOM 778 O O . THR A 1 101 ? 6.277 -3.864 -9.175 1.00 90.25 101 THR A O 1
ATOM 781 N N . ALA A 1 102 ? 8.047 -4.342 -10.476 1.00 89.56 102 ALA A N 1
ATOM 782 C CA . ALA A 1 102 ? 9.044 -4.187 -9.418 1.00 89.56 102 ALA A CA 1
ATOM 783 C C . ALA A 1 102 ? 9.115 -2.735 -8.912 1.00 89.56 102 ALA A C 1
ATOM 785 O O . ALA A 1 102 ? 8.970 -2.509 -7.713 1.00 89.56 102 ALA A O 1
ATOM 786 N N . ALA A 1 103 ? 9.217 -1.753 -9.817 1.00 89.00 103 ALA A N 1
ATOM 787 C CA . ALA A 1 103 ? 9.263 -0.330 -9.462 1.00 89.00 103 ALA A CA 1
ATOM 788 C C . ALA A 1 103 ? 8.003 0.123 -8.707 1.00 89.00 103 ALA A C 1
ATOM 790 O O . ALA A 1 103 ? 8.075 0.881 -7.741 1.00 89.00 103 ALA A O 1
ATOM 791 N N . LEU A 1 104 ? 6.838 -0.398 -9.097 1.00 91.50 104 LEU A N 1
ATOM 792 C CA . LEU A 1 104 ? 5.579 -0.142 -8.406 1.00 91.50 104 LEU A CA 1
ATOM 793 C C . LEU A 1 104 ? 5.625 -0.641 -6.957 1.00 91.50 104 LEU A C 1
ATOM 795 O O . LEU A 1 104 ? 5.254 0.090 -6.035 1.00 91.50 104 LEU A O 1
ATOM 799 N N . ILE A 1 105 ? 6.086 -1.877 -6.747 1.00 89.94 105 ILE A N 1
ATOM 800 C CA . ILE A 1 105 ? 6.201 -2.464 -5.408 1.00 89.94 105 ILE A CA 1
ATOM 801 C C . ILE A 1 105 ? 7.207 -1.675 -4.564 1.00 89.94 105 ILE A C 1
ATOM 803 O O . ILE A 1 105 ? 6.928 -1.398 -3.399 1.00 89.94 105 ILE A O 1
ATOM 807 N N . GLU A 1 106 ? 8.332 -1.255 -5.142 1.00 89.19 106 GLU A N 1
ATOM 808 C CA . GLU A 1 106 ? 9.314 -0.401 -4.465 1.00 89.19 106 GLU A CA 1
ATOM 809 C C . GLU A 1 106 ? 8.737 0.966 -4.083 1.00 89.19 106 GLU A C 1
ATOM 811 O O . GLU A 1 106 ? 8.983 1.463 -2.981 1.00 89.19 106 GLU A O 1
ATOM 816 N N . GLN A 1 107 ? 7.908 1.565 -4.938 1.00 88.88 107 GLN A N 1
ATOM 817 C CA . GLN A 1 107 ? 7.240 2.825 -4.630 1.00 88.88 107 GLN A CA 1
ATOM 818 C C . GLN A 1 107 ? 6.256 2.672 -3.462 1.00 88.88 107 GLN A C 1
ATOM 820 O O . GLN A 1 107 ? 6.263 3.489 -2.536 1.00 88.88 107 GLN A O 1
ATOM 825 N N . LEU A 1 108 ? 5.439 1.612 -3.464 1.00 88.12 108 LEU A N 1
ATOM 826 C CA . LEU A 1 108 ? 4.549 1.293 -2.341 1.00 88.12 108 LEU A CA 1
ATOM 827 C C . LEU A 1 108 ? 5.346 0.999 -1.064 1.00 88.12 108 LEU A C 1
ATOM 829 O O . LEU A 1 108 ? 4.991 1.475 0.014 1.00 88.12 108 LEU A O 1
ATOM 833 N N . HIS A 1 109 ? 6.463 0.279 -1.180 1.00 88.50 109 HIS A N 1
ATOM 834 C CA . HIS A 1 109 ? 7.383 0.007 -0.077 1.00 88.50 109 HIS A CA 1
ATOM 835 C C . HIS A 1 109 ? 7.986 1.287 0.509 1.00 88.50 109 HIS A C 1
ATOM 837 O O . HIS A 1 109 ? 8.056 1.441 1.729 1.00 88.50 109 HIS A O 1
ATOM 843 N N . GLY A 1 110 ? 8.387 2.233 -0.340 1.00 87.25 110 GLY A N 1
ATOM 844 C CA . GLY A 1 110 ? 8.878 3.543 0.078 1.00 87.25 110 GLY A CA 1
ATOM 845 C C . GLY A 1 110 ? 7.826 4.340 0.852 1.00 87.25 110 GLY A C 1
ATOM 846 O O . GLY A 1 110 ? 8.140 4.893 1.907 1.00 87.25 110 GLY A O 1
ATOM 847 N N . ARG A 1 111 ? 6.572 4.357 0.378 1.00 87.94 111 ARG A N 1
ATOM 848 C CA . ARG A 1 111 ? 5.447 5.014 1.075 1.00 87.94 111 ARG A CA 1
ATOM 849 C C . ARG A 1 111 ? 5.197 4.392 2.448 1.00 87.94 111 ARG A C 1
ATOM 851 O O . ARG A 1 111 ? 5.105 5.111 3.436 1.00 87.94 111 ARG A O 1
ATOM 858 N N . LEU A 1 112 ? 5.199 3.064 2.517 1.00 87.12 112 LEU A N 1
ATOM 859 C CA . LEU A 1 112 ? 5.028 2.311 3.758 1.00 87.12 112 LEU A CA 1
ATOM 860 C C . LEU A 1 112 ? 6.112 2.625 4.799 1.00 87.12 112 LEU A C 1
ATOM 862 O O . LEU A 1 112 ? 5.824 2.808 5.980 1.00 87.12 112 LEU A O 1
ATOM 866 N N . ARG A 1 113 ? 7.376 2.715 4.363 1.00 87.06 113 ARG A N 1
ATOM 867 C CA . ARG A 1 113 ? 8.488 3.094 5.248 1.00 87.06 113 ARG A CA 1
ATOM 868 C C . ARG A 1 113 ? 8.344 4.521 5.768 1.00 87.06 113 ARG A C 1
ATOM 870 O O . ARG A 1 113 ? 8.601 4.749 6.947 1.00 87.06 113 ARG A O 1
ATOM 877 N N . LYS A 1 114 ? 7.940 5.463 4.910 1.00 85.31 114 LYS A N 1
ATOM 878 C CA . LYS A 1 114 ? 7.719 6.866 5.296 1.00 85.31 114 LYS A CA 1
ATOM 879 C C . LYS A 1 114 ? 6.586 7.002 6.310 1.00 85.31 114 LYS A C 1
ATOM 881 O O . LYS A 1 114 ? 6.769 7.688 7.311 1.00 85.31 114 LYS A O 1
ATOM 886 N N . ALA A 1 115 ? 5.474 6.300 6.096 1.00 82.00 115 ALA A N 1
ATOM 887 C CA . ALA A 1 115 ? 4.352 6.289 7.029 1.00 82.00 115 ALA A CA 1
ATOM 888 C C . ALA A 1 115 ? 4.774 5.820 8.429 1.00 82.00 115 ALA A C 1
ATOM 890 O O . ALA A 1 115 ? 4.570 6.528 9.413 1.00 82.00 115 ALA A O 1
ATOM 891 N N . GLY A 1 116 ? 5.512 4.707 8.508 1.00 74.81 116 GLY A N 1
ATOM 892 C CA . GLY A 1 116 ? 6.060 4.240 9.779 1.00 74.81 116 GLY A CA 1
ATOM 893 C C . GLY A 1 116 ? 6.961 5.273 10.474 1.00 74.81 116 GLY A C 1
ATOM 894 O O . GLY A 1 116 ? 6.921 5.404 11.697 1.00 74.81 116 GLY A O 1
ATOM 895 N N . GLN A 1 117 ? 7.770 6.033 9.735 1.00 77.94 117 GLN A N 1
ATOM 896 C CA . GLN A 1 117 ? 8.641 7.054 10.334 1.00 77.94 117 GLN A CA 1
ATOM 897 C C . GLN A 1 117 ? 7.856 8.246 10.896 1.00 77.94 117 GLN A C 1
ATOM 899 O O . GLN A 1 117 ? 8.179 8.714 11.988 1.00 77.94 117 GLN A O 1
ATOM 904 N N . MET A 1 118 ? 6.799 8.697 10.213 1.00 68.12 118 MET A N 1
ATOM 905 C CA . MET A 1 118 ? 5.954 9.799 10.696 1.00 68.12 118 MET A CA 1
ATOM 906 C C . MET A 1 118 ? 5.303 9.463 12.039 1.00 68.12 118 MET A C 1
ATOM 908 O O . MET A 1 118 ? 5.346 10.264 12.970 1.00 68.12 118 MET A O 1
ATOM 912 N N . THR A 1 119 ? 4.814 8.232 12.190 1.00 65.06 119 THR A N 1
ATOM 913 C CA . THR A 1 119 ? 4.188 7.776 13.435 1.00 65.06 119 THR A CA 1
ATOM 914 C C . THR A 1 119 ? 5.187 7.685 14.603 1.00 65.06 119 THR A C 1
ATOM 916 O O . THR A 1 119 ? 4.770 7.707 15.753 1.00 65.06 119 THR A O 1
ATOM 919 N N . LEU A 1 120 ? 6.503 7.564 14.350 1.00 62.78 120 LEU A N 1
ATOM 920 C CA . LEU A 1 120 ? 7.542 7.627 15.401 1.00 62.78 120 LEU A CA 1
ATOM 921 C C . LEU A 1 120 ? 7.828 9.077 15.808 1.00 62.78 120 LEU A C 1
ATOM 923 O O . LEU A 1 120 ? 7.840 9.390 16.995 1.00 62.78 120 LEU A O 1
ATOM 927 N N . ALA A 1 121 ? 8.008 9.962 14.824 1.00 61.12 121 ALA A N 1
ATOM 928 C CA . ALA A 1 121 ? 8.318 11.370 15.065 1.00 61.12 121 ALA A CA 1
ATOM 929 C C . ALA A 1 121 ? 7.204 12.086 15.850 1.00 61.12 121 ALA A C 1
ATOM 931 O O . ALA A 1 121 ? 7.483 12.835 16.779 1.00 61.12 121 ALA A O 1
ATOM 932 N N . SER A 1 122 ? 5.934 11.802 15.546 1.00 58.81 122 SER A N 1
ATOM 933 C CA . SER A 1 122 ? 4.799 12.390 16.273 1.00 58.81 122 SER A CA 1
ATOM 934 C C . SER A 1 122 ? 4.598 11.830 17.688 1.00 58.81 122 SER A C 1
ATOM 936 O O . SER A 1 122 ? 3.842 12.410 18.469 1.00 58.81 122 SER A O 1
ATOM 938 N N . GLN A 1 123 ? 5.242 10.708 18.030 1.00 56.47 123 GLN A N 1
ATOM 939 C CA . GLN A 1 123 ? 5.138 10.089 19.353 1.00 56.47 123 GLN A CA 1
ATOM 940 C C . GLN A 1 123 ? 6.172 10.659 20.338 1.00 56.47 123 GLN A C 1
ATOM 942 O O . GLN A 1 123 ? 5.869 10.781 21.525 1.00 56.47 123 GLN A O 1
ATOM 947 N N . ASP A 1 124 ? 7.350 11.052 19.846 1.00 54.34 124 ASP A N 1
ATOM 948 C CA . ASP A 1 124 ? 8.446 11.591 20.664 1.00 54.34 124 ASP A CA 1
ATOM 949 C C . ASP A 1 124 ? 8.117 13.001 21.201 1.00 54.34 124 ASP A C 1
ATOM 951 O O . ASP A 1 124 ? 8.279 13.278 22.388 1.00 54.34 124 ASP A O 1
ATOM 955 N N . GLU A 1 125 ? 7.489 13.862 20.389 1.00 54.78 125 GLU A N 1
ATOM 956 C CA . GLU A 1 125 ? 7.179 15.244 20.802 1.00 54.78 125 GLU A CA 1
ATOM 957 C C . GLU A 1 125 ? 5.982 15.374 21.767 1.00 54.78 125 GLU A C 1
ATOM 959 O O . GLU A 1 125 ? 5.829 16.395 22.436 1.00 54.78 125 GLU A O 1
ATOM 964 N N . ASN A 1 126 ? 5.155 14.331 21.912 1.00 49.03 126 ASN A N 1
ATOM 965 C CA . ASN A 1 126 ? 4.047 14.294 22.883 1.00 49.03 126 ASN A CA 1
ATOM 966 C C . ASN A 1 126 ? 4.347 13.451 24.138 1.00 49.03 126 ASN A C 1
ATOM 968 O O . ASN A 1 126 ? 3.547 13.441 25.082 1.00 49.03 126 ASN A O 1
ATOM 972 N N . GLY A 1 127 ? 5.506 12.785 24.196 1.00 45.19 127 GLY A N 1
ATOM 973 C CA . GLY A 1 127 ? 5.933 11.975 25.341 1.00 45.19 127 GLY A CA 1
ATOM 974 C C . GLY A 1 127 ? 6.205 12.782 26.617 1.00 45.19 127 GLY A C 1
ATOM 975 O O . GLY A 1 127 ? 6.116 12.237 27.716 1.00 45.19 127 GLY A O 1
ATOM 976 N N . ALA A 1 128 ? 6.456 14.090 26.502 1.00 47.53 128 ALA A N 1
ATOM 977 C CA . ALA A 1 128 ? 6.684 14.969 27.653 1.00 47.53 128 ALA A CA 1
ATOM 978 C C . ALA A 1 128 ? 5.397 15.580 28.250 1.00 47.53 128 ALA A C 1
ATOM 980 O O . ALA A 1 128 ? 5.424 16.058 29.382 1.00 47.53 128 ALA A O 1
ATOM 981 N N . ALA A 1 129 ? 4.262 15.550 27.535 1.00 47.56 129 ALA A N 1
ATOM 982 C CA . ALA A 1 129 ? 3.022 16.214 27.967 1.00 47.56 129 ALA A CA 1
ATOM 983 C C . ALA A 1 129 ? 1.844 15.257 28.249 1.00 47.56 129 ALA A C 1
ATOM 985 O O . ALA A 1 129 ? 0.843 15.669 28.837 1.00 47.56 129 ALA A O 1
ATOM 986 N N . ALA A 1 130 ? 1.944 13.971 27.889 1.00 47.78 130 ALA A N 1
ATOM 987 C CA . ALA A 1 130 ? 0.842 13.011 28.026 1.00 47.78 130 ALA A CA 1
ATOM 988 C C . ALA A 1 130 ? 0.869 12.142 29.305 1.00 47.78 130 ALA A C 1
ATOM 990 O O . ALA A 1 130 ? 0.026 11.259 29.449 1.00 47.78 130 ALA A O 1
ATOM 991 N N . SER A 1 131 ? 1.737 12.426 30.286 1.00 48.56 131 SER A N 1
ATOM 992 C CA . SER A 1 131 ? 1.727 11.769 31.615 1.00 48.56 131 SER A CA 1
ATOM 993 C C . SER A 1 131 ? 0.727 12.407 32.605 1.00 48.56 131 SER A C 1
ATOM 995 O O . SER A 1 131 ? 0.925 12.430 33.821 1.00 48.56 131 SER A O 1
ATOM 997 N N . HIS A 1 132 ? -0.364 12.988 32.091 1.00 43.59 132 HIS A N 1
ATOM 998 C CA . HIS A 1 132 ? -1.382 13.649 32.916 1.00 43.59 132 HIS A CA 1
ATOM 999 C C . HIS A 1 132 ? -2.822 13.518 32.400 1.00 43.59 132 HIS A C 1
ATOM 1001 O O . HIS A 1 132 ? -3.684 14.340 32.711 1.00 43.59 132 HIS A O 1
ATOM 1007 N N . ARG A 1 133 ? -3.153 12.436 31.682 1.00 47.12 133 ARG A N 1
ATOM 1008 C CA . ARG A 1 133 ? -4.558 12.011 31.569 1.00 47.12 133 ARG A CA 1
ATOM 1009 C C . ARG A 1 133 ? -4.894 10.985 32.639 1.00 47.12 133 ARG A C 1
ATOM 1011 O O . ARG A 1 133 ? -4.827 9.782 32.436 1.00 47.12 133 ARG A O 1
ATOM 1018 N N . ARG A 1 134 ? -5.253 11.550 33.793 1.00 46.88 134 ARG A N 1
ATOM 1019 C CA . ARG A 1 134 ? -6.238 11.077 34.773 1.00 46.88 134 ARG A CA 1
ATOM 1020 C C . ARG A 1 134 ? -6.854 9.716 34.442 1.00 46.88 134 ARG A C 1
ATOM 1022 O O . ARG A 1 134 ? -7.934 9.622 33.862 1.00 46.88 134 ARG A O 1
ATOM 1029 N N . PHE A 1 135 ? -6.202 8.672 34.931 1.00 45.44 135 PHE A N 1
ATOM 1030 C CA . PHE A 1 135 ? -6.911 7.491 35.379 1.00 45.44 135 PHE A CA 1
ATOM 1031 C C . PHE A 1 135 ? -7.785 7.947 36.559 1.00 45.44 135 PHE A C 1
ATOM 1033 O O . PHE A 1 135 ? -7.306 8.074 37.683 1.00 45.44 135 PHE A O 1
ATOM 1040 N N . ASN A 1 136 ? -9.057 8.269 36.300 1.00 43.62 136 ASN A N 1
ATOM 1041 C CA . ASN A 1 136 ? -10.094 8.358 37.333 1.00 43.62 136 ASN A CA 1
ATOM 1042 C C . ASN A 1 136 ? -10.382 6.934 37.847 1.00 43.62 136 ASN A C 1
ATOM 1044 O O . ASN A 1 136 ? -11.478 6.400 37.701 1.00 43.62 136 ASN A O 1
ATOM 1048 N N . GLY A 1 137 ? -9.359 6.298 38.420 1.00 43.47 137 GLY A N 1
ATOM 1049 C CA . GLY A 1 137 ? -9.507 5.123 39.255 1.00 43.47 137 GLY A CA 1
ATOM 1050 C C . GLY A 1 137 ? -10.072 5.591 40.582 1.00 43.47 137 GLY A C 1
ATOM 1051 O O . GLY A 1 137 ? -9.345 6.115 41.424 1.00 43.47 137 GLY A O 1
ATOM 1052 N N . GLY A 1 138 ? -11.387 5.451 40.741 1.00 41.22 138 GLY A N 1
ATOM 1053 C CA . GLY A 1 138 ? -12.024 5.571 42.043 1.00 41.22 138 GLY A CA 1
ATOM 1054 C C . GLY A 1 138 ? -11.375 4.613 43.054 1.00 41.22 138 GLY A C 1
ATOM 1055 O O . GLY A 1 138 ? -10.827 3.576 42.666 1.00 41.22 138 GLY A O 1
ATOM 1056 N N . PRO A 1 139 ? -11.410 4.942 44.354 1.00 44.22 139 PRO A N 1
ATOM 1057 C CA . PRO A 1 139 ? -10.850 4.091 45.391 1.00 44.22 139 PRO A CA 1
ATOM 1058 C C . PRO A 1 139 ? -11.634 2.774 45.459 1.00 44.22 139 PRO A C 1
ATOM 1060 O O . PRO A 1 139 ? -12.741 2.723 45.991 1.00 44.22 139 PRO A O 1
ATOM 1063 N N . LEU A 1 140 ? -11.047 1.697 44.928 1.00 53.28 140 LEU A N 1
ATOM 1064 C CA . LEU A 1 140 ? -11.502 0.328 45.158 1.00 53.28 140 LEU A CA 1
ATOM 1065 C C . LEU A 1 140 ? -11.259 -0.017 46.627 1.00 53.28 140 LEU A C 1
ATOM 1067 O O . LEU A 1 140 ? -10.166 -0.387 47.063 1.00 53.28 140 LEU A O 1
ATOM 1071 N N . THR A 1 141 ? -12.309 0.151 47.418 1.00 57.03 141 THR A N 1
ATOM 1072 C CA . THR A 1 141 ? -12.382 -0.327 48.785 1.00 57.03 141 THR A CA 1
ATOM 1073 C C . THR A 1 141 ? -12.412 -1.855 48.799 1.00 57.03 141 THR A C 1
ATOM 1075 O O . THR A 1 141 ? -13.350 -2.495 48.350 1.00 57.03 141 THR A O 1
ATOM 1078 N N . LYS A 1 142 ? -11.362 -2.414 49.401 1.00 51.81 142 LYS A N 1
ATOM 1079 C CA . LYS A 1 142 ? -11.419 -3.439 50.453 1.00 51.81 142 LYS A CA 1
ATOM 1080 C C . LYS A 1 142 ? -12.219 -4.733 50.183 1.00 51.81 142 LYS A C 1
ATOM 1082 O O . LYS A 1 142 ? -13.431 -4.780 50.319 1.00 51.81 142 LYS A O 1
ATOM 1087 N N . LYS A 1 143 ? -11.422 -5.810 50.161 1.00 56.88 143 LYS A N 1
ATOM 1088 C CA . LYS A 1 143 ? -11.609 -7.097 50.863 1.00 56.88 143 LYS A CA 1
ATOM 1089 C C . LYS A 1 143 ? -12.716 -8.037 50.381 1.00 56.88 143 LYS A C 1
ATOM 1091 O O . LYS A 1 143 ? -13.822 -7.970 50.882 1.00 56.88 143 LYS A O 1
ATOM 1096 N N . HIS A 1 144 ? -12.323 -9.071 49.641 1.00 43.78 144 HIS A N 1
ATOM 1097 C CA . HIS A 1 144 ? -12.892 -10.425 49.732 1.00 43.78 144 HIS A CA 1
ATOM 1098 C C . HIS A 1 144 ? -11.708 -11.397 49.559 1.00 43.78 144 HIS A C 1
ATOM 1100 O O . HIS A 1 144 ? -11.053 -11.387 48.526 1.00 43.78 144 HIS A O 1
ATOM 1106 N N . LYS A 1 145 ? -11.118 -11.881 50.657 1.00 58.28 145 LYS A N 1
ATOM 1107 C CA . LYS A 1 145 ? -11.449 -13.103 51.416 1.00 58.28 145 LYS A CA 1
ATOM 1108 C C . LYS A 1 145 ? -11.056 -14.372 50.645 1.00 58.28 145 LYS A C 1
ATOM 1110 O O . LYS A 1 145 ? -11.730 -14.762 49.703 1.00 58.28 145 LYS A O 1
ATOM 1115 N N . LEU A 1 146 ? -9.945 -14.964 51.097 1.00 50.69 146 LEU A N 1
ATOM 1116 C CA . LEU A 1 146 ? -9.511 -16.323 50.786 1.00 50.69 146 LEU A CA 1
ATOM 1117 C C . LEU A 1 146 ? -10.578 -17.348 51.210 1.00 50.69 146 LEU A C 1
ATOM 1119 O O . LEU A 1 146 ? -11.053 -17.289 52.345 1.00 50.69 146 LEU A O 1
ATOM 1123 N N . SER A 1 147 ? -10.840 -18.289 50.309 1.00 55.16 147 SER A N 1
ATOM 1124 C CA . SER A 1 147 ? -11.278 -19.683 50.500 1.00 55.16 147 SER A CA 1
ATOM 1125 C C . SER A 1 147 ? -10.769 -20.370 49.225 1.00 55.16 147 SER A C 1
ATOM 1127 O O . SER A 1 147 ? -11.156 -19.953 48.138 1.00 55.16 147 SER A O 1
ATOM 1129 N N . ASP A 1 148 ? -9.691 -21.149 49.200 1.00 53.28 148 ASP A N 1
ATOM 1130 C CA . ASP A 1 148 ? -9.409 -22.429 49.865 1.00 53.28 148 ASP A CA 1
ATOM 1131 C C . ASP A 1 148 ? -10.585 -23.414 49.895 1.00 53.28 148 ASP A C 1
ATOM 1133 O O . ASP A 1 148 ? -11.687 -23.062 50.309 1.00 53.28 148 ASP A O 1
ATOM 1137 N N . GLU A 1 149 ? -10.258 -24.639 49.474 1.00 49.94 149 GLU A N 1
ATOM 1138 C CA . GLU A 1 149 ? -11.039 -25.883 49.436 1.00 49.94 149 GLU A CA 1
ATOM 1139 C C . GLU A 1 149 ? -11.843 -26.195 48.159 1.00 49.94 149 GLU A C 1
ATOM 1141 O O . GLU A 1 149 ? -12.806 -25.521 47.801 1.00 49.94 149 GLU A O 1
ATOM 1146 N N . GLY A 1 150 ? -11.484 -27.316 47.514 1.00 41.66 150 GLY A N 1
ATOM 1147 C CA . GLY A 1 150 ? -12.436 -28.093 46.713 1.00 41.66 150 GLY A CA 1
ATOM 1148 C C . GLY A 1 150 ? -11.902 -28.713 45.426 1.00 41.66 150 GLY A C 1
ATOM 1149 O O . GLY A 1 150 ? -12.228 -28.261 44.334 1.00 41.66 150 GLY A O 1
ATOM 1150 N N . ALA A 1 151 ? -11.137 -29.797 45.548 1.00 51.81 151 ALA A N 1
ATOM 1151 C CA . ALA A 1 151 ? -10.883 -30.728 44.456 1.00 51.81 151 ALA A CA 1
ATOM 1152 C C . ALA A 1 151 ? -12.193 -31.310 43.892 1.00 51.81 151 ALA A C 1
ATOM 1154 O O . ALA A 1 151 ? -13.038 -31.754 44.661 1.00 51.81 151 ALA A O 1
ATOM 1155 N N . ILE A 1 152 ? -12.303 -31.415 42.564 1.00 51.84 152 ILE A N 1
ATOM 1156 C CA . ILE A 1 152 ? -12.964 -32.551 41.906 1.00 51.84 152 ILE A CA 1
ATOM 1157 C C . ILE A 1 152 ? -12.403 -32.741 40.499 1.00 51.84 152 ILE A C 1
ATOM 1159 O O . ILE A 1 152 ? -12.689 -32.011 39.554 1.00 51.84 152 ILE A O 1
ATOM 1163 N N . THR A 1 153 ? -11.594 -33.786 40.396 1.00 50.03 153 THR A N 1
ATOM 1164 C CA . THR A 1 153 ? -11.250 -34.508 39.179 1.00 50.03 153 THR A CA 1
ATOM 1165 C C . THR A 1 153 ? -12.499 -35.228 38.672 1.00 50.03 153 THR A C 1
ATOM 1167 O O . THR A 1 153 ? -13.015 -36.105 39.357 1.00 50.03 153 THR A O 1
ATOM 1170 N N . THR A 1 154 ? -12.968 -34.915 37.465 1.00 52.16 154 THR A N 1
ATOM 1171 C CA . THR A 1 154 ? -13.797 -35.847 36.686 1.00 52.16 154 THR A CA 1
ATOM 1172 C C . THR A 1 154 ? -13.277 -35.908 35.259 1.00 52.16 154 THR A C 1
ATOM 1174 O O . THR A 1 154 ? -13.411 -34.992 34.456 1.00 52.16 154 THR A O 1
ATOM 1177 N N . CYS A 1 155 ? -12.614 -37.021 34.977 1.00 39.97 155 CYS A N 1
ATOM 1178 C CA . CYS A 1 155 ? -12.282 -37.501 33.653 1.00 39.97 155 CYS A CA 1
ATOM 1179 C C . CYS A 1 155 ? -13.545 -38.113 33.032 1.00 39.97 155 CYS A C 1
ATOM 1181 O O . CYS A 1 155 ? -14.121 -39.047 33.586 1.00 39.97 155 CYS A O 1
ATOM 1183 N N . THR A 1 156 ? -13.981 -37.599 31.883 1.00 54.09 156 THR A N 1
ATOM 1184 C CA . THR A 1 156 ? -14.978 -38.273 31.040 1.00 54.09 156 THR A CA 1
ATOM 1185 C C . THR A 1 156 ? -14.354 -38.629 29.698 1.00 54.09 156 THR A C 1
ATOM 1187 O O . THR A 1 156 ? -14.175 -37.821 28.797 1.00 54.09 156 THR A O 1
ATOM 1190 N N . THR A 1 157 ? -13.948 -39.889 29.688 1.00 53.28 157 THR A N 1
ATOM 1191 C CA . THR A 1 157 ? -13.659 -40.846 28.627 1.00 53.28 157 THR A CA 1
ATOM 1192 C C . THR A 1 157 ? -14.379 -40.622 27.290 1.00 53.28 157 THR A C 1
ATOM 1194 O O . THR A 1 157 ? -15.600 -40.501 27.245 1.00 53.28 157 THR A O 1
ATOM 1197 N N . GLY A 1 158 ? -13.606 -40.717 26.205 1.00 43.50 158 GLY A N 1
ATOM 1198 C CA . GLY A 1 158 ? -14.053 -40.882 24.816 1.00 43.50 158 GLY A CA 1
ATOM 1199 C C . GLY A 1 158 ? -12.999 -40.297 23.876 1.00 43.50 158 GLY A C 1
ATOM 1200 O O . GLY A 1 158 ? -12.991 -39.092 23.679 1.00 43.50 158 GLY A O 1
ATOM 1201 N N . GLY A 1 159 ? -11.943 -41.048 23.537 1.00 45.56 159 GLY A N 1
ATOM 1202 C CA . GLY A 1 159 ? -11.801 -41.656 22.198 1.00 45.56 159 GLY A CA 1
ATOM 1203 C C . GLY A 1 159 ? -11.442 -40.567 21.173 1.00 45.56 159 GLY A C 1
ATOM 1204 O O . GLY A 1 159 ? -12.254 -39.696 20.917 1.00 45.56 159 GLY A O 1
ATOM 1205 N N . ASP A 1 160 ? -10.228 -40.438 20.642 1.00 46.03 160 ASP A N 1
ATOM 1206 C CA . ASP A 1 160 ? -9.420 -41.463 19.992 1.00 46.03 160 ASP A CA 1
ATOM 1207 C C . ASP A 1 160 ? -7.915 -41.163 20.094 1.00 46.03 160 ASP A C 1
ATOM 1209 O O . ASP A 1 160 ? -7.450 -40.026 19.980 1.00 46.03 160 ASP A O 1
ATOM 1213 N N . CYS A 1 161 ? -7.147 -42.230 20.293 1.00 44.34 161 CYS A N 1
ATOM 1214 C CA . CYS A 1 161 ? -5.694 -42.234 20.359 1.00 44.34 161 CYS A CA 1
ATOM 1215 C C . CYS A 1 161 ? -5.081 -42.105 18.955 1.00 44.34 161 CYS A C 1
ATOM 1217 O O . CYS A 1 161 ? -5.120 -43.058 18.178 1.00 44.34 161 CYS A O 1
ATOM 1219 N N . PHE A 1 162 ? -4.421 -40.983 18.662 1.00 46.06 162 PHE A N 1
ATOM 1220 C CA . PHE A 1 162 ? -3.449 -40.906 17.568 1.00 46.06 162 PHE A CA 1
ATOM 1221 C C . PHE A 1 162 ? -2.023 -41.090 18.117 1.00 46.06 162 PHE A C 1
ATOM 1223 O O . PHE A 1 162 ? -1.643 -40.406 19.071 1.00 46.06 162 PHE A O 1
ATOM 1230 N N . PRO A 1 163 ? -1.213 -42.010 17.558 1.00 64.31 163 PRO A N 1
ATOM 1231 C CA . PRO A 1 163 ? 0.122 -42.279 18.069 1.00 64.31 163 PRO A CA 1
ATOM 1232 C C . PRO A 1 163 ? 1.080 -41.119 17.774 1.00 64.31 163 PRO A C 1
ATOM 1234 O O . PRO A 1 163 ? 1.334 -40.753 16.625 1.00 64.31 163 PRO A O 1
ATOM 1237 N N . HIS A 1 164 ? 1.658 -40.582 18.848 1.00 42.75 164 HIS A N 1
ATOM 1238 C CA . HIS A 1 164 ? 2.802 -39.682 18.816 1.00 42.75 164 HIS A CA 1
ATOM 1239 C C . HIS A 1 164 ? 4.028 -40.393 18.233 1.00 42.75 164 HIS A C 1
ATOM 1241 O O . HIS A 1 164 ? 4.516 -41.385 18.776 1.00 42.75 164 HIS A O 1
ATOM 1247 N N . ARG A 1 165 ? 4.574 -39.834 17.151 1.00 48.19 165 ARG A N 1
ATOM 1248 C CA . ARG A 1 165 ? 5.898 -40.186 16.637 1.00 48.19 165 ARG A CA 1
ATOM 1249 C C . ARG A 1 165 ? 6.956 -39.475 17.483 1.00 48.19 165 ARG A C 1
ATOM 1251 O O . ARG A 1 165 ? 7.137 -38.265 17.380 1.00 48.19 165 ARG A O 1
ATOM 1258 N N . ALA A 1 166 ? 7.607 -40.249 18.343 1.00 49.25 166 ALA A N 1
ATOM 1259 C CA . ALA A 1 166 ? 8.796 -39.866 19.091 1.00 49.25 166 ALA A CA 1
ATOM 1260 C C . ALA A 1 166 ? 10.078 -40.030 18.246 1.00 49.25 166 ALA A C 1
ATOM 1262 O O . ALA A 1 166 ? 10.071 -40.719 17.226 1.00 49.25 166 ALA A O 1
ATOM 1263 N N . ALA A 1 167 ? 11.166 -39.454 18.774 1.00 46.09 167 ALA A N 1
ATOM 1264 C CA . ALA A 1 167 ? 12.551 -39.364 18.284 1.00 46.09 167 ALA A CA 1
ATOM 1265 C C . ALA A 1 167 ? 12.826 -38.104 17.429 1.00 46.09 167 ALA A C 1
ATOM 1267 O O . ALA A 1 167 ? 12.107 -37.826 16.483 1.00 46.09 167 ALA A O 1
ATOM 1268 N N . SER A 1 168 ? 13.834 -37.272 17.700 1.00 50.59 168 SER A N 1
ATOM 1269 C CA . SER A 1 168 ? 15.092 -37.536 18.395 1.00 50.59 168 SER A CA 1
ATOM 1270 C C . SER A 1 168 ? 15.611 -36.278 19.100 1.00 50.59 168 SER A C 1
ATOM 1272 O O . SER A 1 168 ? 15.488 -35.165 18.593 1.00 50.59 168 SER A O 1
ATOM 1274 N N . ARG A 1 169 ? 16.173 -36.483 20.292 1.00 48.34 169 ARG A N 1
ATOM 1275 C CA . ARG A 1 169 ? 16.750 -35.479 21.186 1.00 48.34 169 ARG A CA 1
ATOM 1276 C C . ARG A 1 169 ? 18.246 -35.778 21.279 1.00 48.34 169 ARG A C 1
ATOM 1278 O O . ARG A 1 169 ? 18.644 -36.597 22.098 1.00 48.34 169 ARG A O 1
ATOM 1285 N N . GLU A 1 170 ? 19.049 -35.114 20.459 1.00 60.22 170 GLU A N 1
ATOM 1286 C CA . GLU A 1 170 ? 20.505 -35.000 20.637 1.00 60.22 170 GLU A CA 1
ATOM 1287 C C . GLU A 1 170 ? 20.765 -33.536 21.023 1.00 60.22 170 GLU A C 1
ATOM 1289 O O . GLU A 1 170 ? 20.432 -32.621 20.280 1.00 60.22 170 GLU A O 1
ATOM 1294 N N . HIS A 1 171 ? 21.002 -33.206 22.294 1.00 51.91 171 HIS A N 1
ATOM 1295 C CA . HIS A 1 171 ? 22.299 -33.268 22.975 1.00 51.91 171 HIS A CA 1
ATOM 1296 C C . HIS A 1 171 ? 23.435 -32.649 22.148 1.00 51.91 171 HIS A C 1
ATOM 1298 O O . HIS A 1 171 ? 24.188 -33.348 21.486 1.00 51.91 171 HIS A O 1
ATOM 1304 N N . CYS A 1 172 ? 23.601 -31.328 22.255 1.00 51.53 172 CYS A N 1
ATOM 1305 C CA . CYS A 1 172 ? 24.889 -30.694 21.999 1.00 51.53 172 CYS A CA 1
AT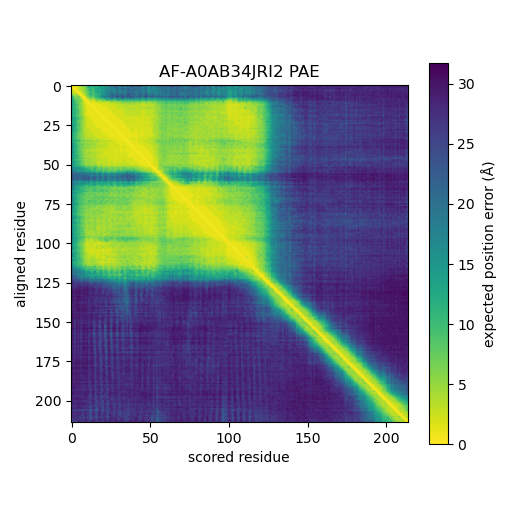OM 1306 C C . CYS A 1 172 ? 25.201 -29.738 23.156 1.00 51.53 172 CYS A C 1
ATOM 1308 O O . CYS A 1 172 ? 24.742 -28.600 23.208 1.00 51.53 172 CYS A O 1
ATOM 1310 N N . MET A 1 173 ? 25.937 -30.272 24.130 1.00 56.03 173 MET A N 1
ATOM 1311 C CA . MET A 1 173 ? 26.709 -29.511 25.106 1.00 56.03 173 MET A CA 1
ATOM 1312 C C . MET A 1 173 ? 28.018 -29.082 24.433 1.00 56.03 173 MET A C 1
ATOM 1314 O O . MET A 1 173 ? 28.747 -29.924 23.918 1.00 56.03 173 MET A O 1
ATOM 1318 N N . GLY A 1 174 ? 28.327 -27.792 24.477 1.00 52.59 174 GLY A N 1
ATOM 1319 C CA . GLY A 1 174 ? 29.621 -27.211 24.104 1.00 52.59 174 GLY A CA 1
ATOM 1320 C C . GLY A 1 174 ? 29.578 -25.731 24.468 1.00 52.59 174 GLY A C 1
ATOM 1321 O O . GLY A 1 174 ? 28.996 -24.938 23.742 1.00 52.59 174 GLY A O 1
ATOM 1322 N N . GLN A 1 175 ? 29.786 -25.389 25.738 1.00 40.88 175 GLN A N 1
ATOM 1323 C CA . GLN A 1 175 ? 31.080 -25.002 26.316 1.00 40.88 175 GLN A CA 1
ATOM 1324 C C . GLN A 1 175 ? 31.762 -23.815 25.606 1.00 40.88 175 GLN A C 1
ATOM 1326 O O . GLN A 1 175 ? 32.252 -23.932 24.491 1.00 40.88 175 GLN A O 1
ATOM 1331 N N . THR A 1 176 ? 31.802 -22.708 26.364 1.00 54.72 176 THR A N 1
ATOM 1332 C CA . THR A 1 176 ? 32.925 -21.770 26.578 1.00 54.72 176 THR A CA 1
ATOM 1333 C C . THR A 1 176 ? 33.534 -21.010 25.396 1.00 54.72 176 THR A C 1
ATOM 1335 O O . THR A 1 176 ? 34.204 -21.602 24.562 1.00 54.72 176 THR A O 1
ATOM 1338 N N . SER A 1 177 ? 33.444 -19.674 25.447 1.00 46.09 177 SER A N 1
ATOM 1339 C CA . SER A 1 177 ? 34.589 -18.730 25.452 1.00 46.09 177 SER A CA 1
ATOM 1340 C C . SER A 1 177 ? 34.002 -17.311 25.509 1.00 46.09 177 SER A C 1
ATOM 1342 O O . SER A 1 177 ? 33.394 -16.835 24.560 1.00 46.09 177 SER A O 1
ATOM 1344 N N . GLU A 1 178 ? 33.866 -16.690 26.677 1.00 50.47 178 GLU A N 1
ATOM 1345 C CA . GLU A 1 178 ? 34.838 -15.746 27.252 1.00 50.47 178 GLU A CA 1
ATOM 1346 C C . GLU A 1 178 ? 35.873 -15.147 26.272 1.00 50.47 178 GLU A C 1
ATOM 1348 O O . GLU A 1 178 ? 36.619 -15.876 25.630 1.00 50.47 178 GLU A O 1
ATOM 1353 N N . LYS A 1 179 ? 35.944 -13.805 26.268 1.00 46.72 179 LYS A N 1
ATOM 1354 C CA . LYS A 1 179 ? 37.005 -12.930 25.728 1.00 46.72 179 LYS A CA 1
ATOM 1355 C C . LYS A 1 179 ? 37.300 -13.008 24.224 1.00 46.72 179 LYS A C 1
ATOM 1357 O O . LYS A 1 179 ? 37.961 -13.923 23.763 1.00 46.72 179 LYS A O 1
ATOM 1362 N N . SER A 1 180 ? 36.996 -11.912 23.525 1.00 52.22 180 SER A N 1
ATOM 1363 C CA . SER A 1 180 ? 38.044 -11.173 22.811 1.00 52.22 180 SER A CA 1
ATOM 1364 C C . SER A 1 180 ? 37.605 -9.749 22.447 1.00 52.22 180 SER A C 1
ATOM 1366 O O . SER A 1 180 ? 36.498 -9.532 21.970 1.00 52.22 180 SER A O 1
ATOM 1368 N N . ASP A 1 181 ? 38.507 -8.815 22.763 1.00 53.50 181 ASP A N 1
ATOM 1369 C CA . ASP A 1 181 ? 38.912 -7.617 22.008 1.00 53.50 181 ASP A CA 1
ATOM 1370 C C . ASP A 1 181 ? 37.830 -6.636 21.513 1.00 53.50 181 ASP A C 1
ATOM 1372 O O . 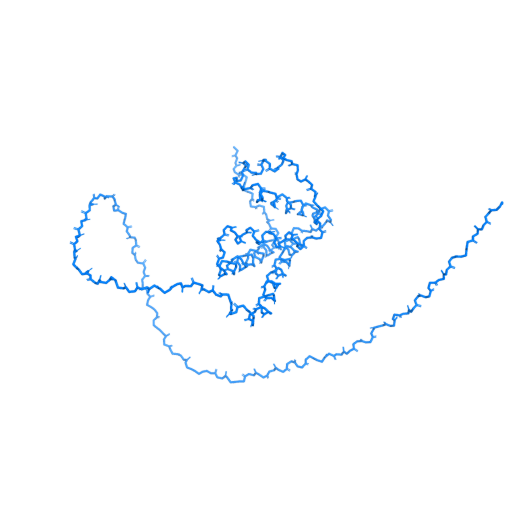ASP A 1 181 ? 36.981 -6.953 20.697 1.00 53.50 181 ASP A O 1
ATOM 1376 N N . LYS A 1 182 ? 37.737 -5.383 21.986 1.00 49.47 182 LYS A N 1
ATOM 1377 C CA . LYS A 1 182 ? 38.749 -4.308 22.096 1.00 49.47 182 LYS A CA 1
ATOM 1378 C C . LYS A 1 182 ? 39.464 -4.034 20.759 1.00 49.47 182 LYS A C 1
ATOM 1380 O O . LYS A 1 182 ? 40.378 -4.758 20.401 1.00 49.47 182 LYS A O 1
ATOM 1385 N N . ARG A 1 183 ? 39.159 -2.861 20.165 1.00 53.06 183 ARG A N 1
ATOM 1386 C CA . ARG A 1 183 ? 39.727 -2.244 18.929 1.00 53.06 183 ARG A CA 1
ATOM 1387 C C . ARG A 1 183 ? 39.037 -2.791 17.671 1.00 53.06 183 ARG A C 1
ATOM 1389 O O . ARG A 1 183 ? 39.007 -3.988 17.479 1.00 53.06 183 ARG A O 1
ATOM 1396 N N . GLN A 1 184 ? 38.401 -2.001 16.809 1.00 49.97 184 GLN A N 1
ATOM 1397 C CA . GLN A 1 184 ? 38.799 -0.756 16.128 1.00 49.97 184 GLN A CA 1
ATOM 1398 C C . GLN A 1 184 ? 37.543 0.146 16.016 1.00 49.97 184 GLN A C 1
ATOM 1400 O O . GLN A 1 184 ? 36.443 -0.379 15.926 1.00 49.97 184 GLN A O 1
ATOM 1405 N N . ARG A 1 185 ? 37.510 1.480 16.130 1.00 53.84 185 ARG A N 1
ATOM 1406 C CA . ARG A 1 185 ? 38.378 2.595 15.707 1.00 53.84 185 ARG A CA 1
ATOM 1407 C C . ARG A 1 185 ? 38.722 2.625 14.212 1.00 53.84 185 ARG A C 1
ATOM 1409 O O . ARG A 1 185 ? 39.881 2.501 13.857 1.00 53.84 185 ARG A O 1
ATOM 1416 N N . GLU A 1 186 ? 37.702 2.898 13.407 1.00 54.22 186 GLU A N 1
ATOM 1417 C CA . GLU A 1 186 ? 37.728 3.683 12.158 1.00 54.22 186 GLU A CA 1
ATOM 1418 C C . GLU A 1 186 ? 36.426 4.505 12.216 1.00 54.22 186 GLU A C 1
ATOM 1420 O O . GLU A 1 186 ? 35.345 3.937 12.221 1.00 54.22 186 GLU A O 1
ATOM 1425 N N . GLU A 1 187 ? 36.368 5.798 12.538 1.00 51.34 187 GLU A N 1
ATOM 1426 C CA . GLU A 1 187 ? 37.010 6.975 11.939 1.00 51.34 187 GLU A CA 1
ATOM 1427 C C . GLU A 1 187 ? 36.926 7.041 10.406 1.00 51.34 187 GLU A C 1
ATOM 1429 O O . GLU A 1 187 ? 37.879 7.400 9.726 1.00 51.34 187 GLU A O 1
ATOM 1434 N N . THR A 1 188 ? 35.74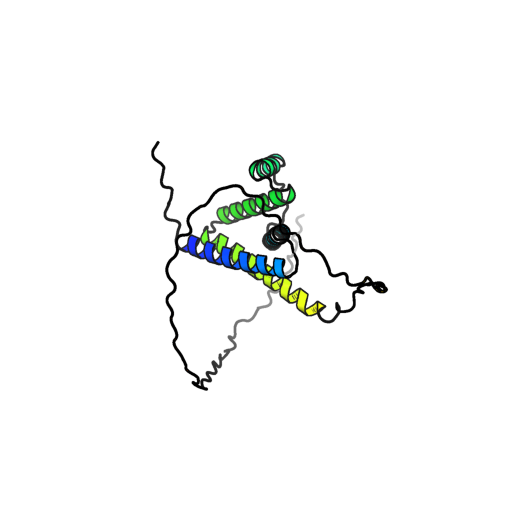2 6.789 9.842 1.00 46.41 188 THR A N 1
ATOM 1435 C CA . THR A 1 188 ? 35.392 7.344 8.526 1.00 46.41 188 THR A CA 1
ATOM 1436 C C . THR A 1 188 ? 35.055 8.823 8.675 1.00 46.41 188 THR A C 1
ATOM 1438 O O . THR A 1 188 ? 33.900 9.230 8.806 1.00 46.41 188 THR A O 1
ATOM 1441 N N . LYS A 1 189 ? 36.111 9.638 8.663 1.00 56.06 189 LYS A N 1
ATOM 1442 C CA . LYS A 1 189 ? 36.069 11.072 8.389 1.00 56.06 189 LYS A CA 1
ATOM 1443 C C . LYS A 1 189 ? 35.601 11.262 6.943 1.00 56.06 189 LYS A C 1
ATOM 1445 O O . LYS A 1 189 ? 36.416 11.328 6.025 1.00 56.06 189 LYS A O 1
ATOM 1450 N N . ILE A 1 190 ? 34.286 11.309 6.733 1.00 53.00 190 ILE A N 1
ATOM 1451 C CA . ILE A 1 190 ? 33.718 11.742 5.455 1.00 53.00 190 ILE A CA 1
ATOM 1452 C C . ILE A 1 190 ? 33.992 13.240 5.352 1.00 53.00 190 ILE A C 1
ATOM 1454 O O . ILE A 1 190 ? 33.402 14.075 6.030 1.00 53.00 190 ILE A O 1
ATOM 1458 N N . ARG A 1 191 ? 35.003 13.534 4.543 1.00 51.47 191 ARG A N 1
ATOM 1459 C CA . ARG A 1 191 ? 35.355 14.843 4.023 1.00 51.47 191 ARG A CA 1
ATOM 1460 C C . ARG A 1 191 ? 34.192 15.302 3.143 1.00 51.47 191 ARG A C 1
ATOM 1462 O O . ARG A 1 191 ? 34.105 14.896 1.990 1.00 51.47 191 ARG A O 1
ATOM 1469 N N . GLU A 1 192 ? 33.283 16.098 3.696 1.00 56.84 192 GLU A N 1
ATOM 1470 C CA . GLU A 1 192 ? 32.369 16.885 2.872 1.00 56.84 192 GLU A CA 1
ATOM 1471 C C . GLU A 1 192 ? 33.178 18.006 2.213 1.00 56.84 192 GLU A C 1
ATOM 1473 O O . GLU A 1 192 ? 33.537 19.004 2.838 1.00 56.84 192 GLU A O 1
ATOM 1478 N N . ASP A 1 193 ? 33.518 17.789 0.943 1.00 53.75 193 ASP A N 1
ATOM 1479 C CA . ASP A 1 193 ? 33.820 18.855 -0.002 1.00 53.75 193 ASP A CA 1
ATOM 1480 C C . ASP A 1 193 ? 32.537 19.680 -0.227 1.00 53.75 193 ASP A C 1
ATOM 1482 O O . ASP A 1 193 ? 31.551 19.138 -0.739 1.00 53.75 193 ASP A O 1
ATOM 1486 N N . PRO A 1 194 ? 32.504 20.987 0.094 1.00 63.84 194 PRO A N 1
ATOM 1487 C CA . PRO A 1 194 ? 31.429 21.848 -0.368 1.00 63.84 194 PRO A CA 1
ATOM 1488 C C . PRO A 1 194 ? 31.598 22.066 -1.877 1.00 63.84 194 PRO A C 1
ATOM 1490 O O . PRO A 1 194 ? 32.402 22.884 -2.325 1.00 63.84 194 PRO A O 1
ATOM 1493 N N . SER A 1 195 ? 30.836 21.315 -2.674 1.00 57.12 195 SER A N 1
ATOM 1494 C CA . SER A 1 195 ? 30.718 21.559 -4.113 1.00 57.12 195 SER A CA 1
ATOM 1495 C C . SER A 1 195 ? 30.158 22.969 -4.377 1.00 57.12 195 SER A C 1
ATOM 1497 O O . SER A 1 195 ? 29.075 23.297 -3.884 1.00 57.12 195 SER A O 1
ATOM 1499 N N . PRO A 1 196 ? 30.845 23.802 -5.182 1.00 62.09 196 PRO A N 1
ATOM 1500 C CA . PRO A 1 196 ? 30.404 25.139 -5.552 1.00 62.09 196 PRO A CA 1
ATOM 1501 C C . PRO A 1 196 ? 29.555 25.075 -6.831 1.00 62.09 196 PRO A C 1
ATOM 1503 O O . PRO A 1 196 ? 30.032 25.290 -7.942 1.00 62.09 196 PRO A O 1
ATOM 1506 N N . LEU A 1 197 ? 28.267 24.789 -6.679 1.00 53.41 197 LEU A N 1
ATOM 1507 C CA . LEU A 1 197 ? 27.247 24.975 -7.714 1.00 53.41 197 LEU A CA 1
ATOM 1508 C C . LEU A 1 197 ? 26.105 25.739 -7.048 1.00 53.41 197 LEU A C 1
ATOM 1510 O O . LEU A 1 197 ? 25.630 25.357 -5.994 1.00 53.41 197 LEU A O 1
ATOM 1514 N N . GLY A 1 198 ? 25.593 26.839 -7.556 1.00 54.81 198 GLY A N 1
ATOM 1515 C CA . GLY A 1 198 ? 25.761 27.477 -8.838 1.00 54.81 198 GLY A CA 1
ATOM 1516 C C . GLY A 1 198 ? 24.815 28.667 -8.788 1.00 54.81 198 GLY A C 1
ATOM 1517 O O . GLY A 1 198 ? 23.718 28.603 -8.236 1.00 54.81 198 GLY A O 1
ATOM 1518 N N . GLN A 1 199 ? 25.298 29.789 -9.291 1.00 51.09 199 GLN A N 1
ATOM 1519 C CA . GLN A 1 199 ? 24.634 31.078 -9.262 1.00 51.09 199 GLN A CA 1
ATOM 1520 C C . GLN A 1 199 ? 23.231 30.998 -9.885 1.00 51.09 199 GLN A C 1
ATOM 1522 O O . GLN A 1 199 ? 23.083 30.892 -11.103 1.00 51.09 199 GLN A O 1
ATOM 1527 N N . LEU A 1 200 ? 22.194 31.120 -9.054 1.00 54.53 200 LEU A N 1
ATOM 1528 C CA . LEU A 1 200 ? 20.840 31.437 -9.500 1.00 54.53 200 LEU A CA 1
ATOM 1529 C C . LEU A 1 200 ? 20.821 32.895 -9.970 1.00 54.53 200 LEU A C 1
ATOM 1531 O O . LEU A 1 200 ? 20.644 33.843 -9.203 1.00 54.53 200 LEU A O 1
ATOM 1535 N N . LYS A 1 201 ? 21.062 33.066 -11.272 1.00 60.72 201 LYS A N 1
ATOM 1536 C CA . LYS A 1 201 ? 20.875 34.323 -11.993 1.00 60.72 201 LYS A CA 1
ATOM 1537 C C . LYS A 1 201 ? 19.414 34.755 -11.855 1.00 60.72 201 LYS A C 1
ATOM 1539 O O . LYS A 1 201 ? 18.501 34.055 -12.283 1.00 60.72 201 LYS A O 1
ATOM 1544 N N . LYS A 1 202 ? 19.215 35.940 -11.275 1.00 62.22 202 LYS A N 1
ATOM 1545 C CA . LYS A 1 202 ? 17.950 36.681 -11.247 1.00 62.22 202 LYS A CA 1
ATOM 1546 C C . LYS A 1 202 ? 17.433 36.861 -12.680 1.00 62.22 202 LYS A C 1
ATOM 1548 O O . LYS A 1 202 ? 17.936 37.716 -13.407 1.00 62.22 202 LYS A O 1
ATOM 1553 N N . LEU A 1 203 ? 16.424 36.088 -13.083 1.00 59.69 203 LEU A N 1
ATOM 1554 C CA . LEU A 1 203 ? 15.639 36.397 -14.276 1.00 59.69 203 LEU A CA 1
ATOM 1555 C C . LEU A 1 203 ? 14.776 37.628 -13.964 1.00 59.69 203 LEU A C 1
ATOM 1557 O O . LEU A 1 203 ? 13.782 37.564 -13.243 1.00 59.69 203 LEU A O 1
ATOM 1561 N N . LYS A 1 204 ? 15.208 38.782 -14.475 1.00 72.00 204 LYS A N 1
ATOM 1562 C CA . LYS A 1 204 ? 14.455 40.037 -14.47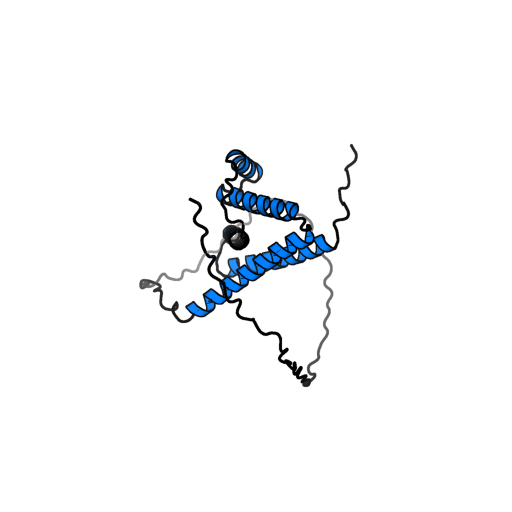7 1.00 72.00 204 LYS A CA 1
ATOM 1563 C C . LYS A 1 204 ? 13.299 39.881 -15.472 1.00 72.00 204 LYS A C 1
ATOM 1565 O O . LYS A 1 204 ? 13.501 39.987 -16.678 1.00 72.00 204 LYS A O 1
ATOM 1570 N N . VAL A 1 205 ? 12.103 39.601 -14.962 1.00 69.56 205 VAL A N 1
ATOM 1571 C CA . VAL A 1 205 ? 10.852 39.609 -15.733 1.00 69.56 205 VAL A CA 1
ATOM 1572 C C . VAL A 1 205 ? 10.659 41.009 -16.331 1.00 69.56 205 VAL A C 1
ATOM 1574 O O . VAL A 1 205 ? 10.629 41.999 -15.598 1.00 69.56 205 VAL A O 1
ATOM 1577 N N . ARG A 1 206 ? 10.582 41.104 -17.664 1.00 62.75 206 ARG A N 1
ATOM 1578 C CA . ARG A 1 206 ? 10.162 42.324 -18.366 1.00 62.75 206 ARG A CA 1
ATOM 1579 C C . ARG A 1 206 ? 8.629 42.380 -18.373 1.00 62.75 206 ARG A C 1
ATOM 1581 O O . ARG A 1 206 ? 8.020 41.389 -18.773 1.00 62.75 206 ARG A O 1
ATOM 1588 N N . PRO A 1 207 ? 7.998 43.495 -17.973 1.00 63.88 207 PRO A N 1
ATOM 1589 C CA . PRO A 1 207 ? 6.570 43.682 -18.180 1.00 63.88 207 PRO A CA 1
ATOM 1590 C C . PRO A 1 207 ? 6.289 43.862 -19.677 1.00 63.88 207 PRO A C 1
ATOM 1592 O O . PRO A 1 207 ? 6.921 44.683 -20.344 1.00 63.88 207 PRO A O 1
ATOM 1595 N N . GLY A 1 208 ? 5.371 43.043 -20.193 1.00 66.56 208 GLY A N 1
ATOM 1596 C CA . GLY A 1 208 ? 4.863 43.124 -21.556 1.00 66.56 208 GLY A CA 1
ATOM 1597 C C . GLY A 1 208 ? 4.145 44.449 -21.783 1.00 66.56 208 GLY A C 1
ATOM 1598 O O . GLY A 1 208 ? 3.264 44.838 -21.019 1.00 66.56 208 GLY A O 1
ATOM 1599 N N . GLN A 1 209 ? 4.572 45.139 -22.830 1.00 66.44 209 GLN A N 1
ATOM 1600 C CA . GLN A 1 209 ? 4.009 46.385 -23.316 1.00 66.44 209 GLN A CA 1
ATOM 1601 C C . GLN A 1 209 ? 2.786 46.035 -24.172 1.00 66.44 209 GLN A C 1
ATOM 1603 O O . GLN A 1 209 ? 2.905 45.303 -25.154 1.00 66.44 209 GLN A O 1
ATOM 1608 N N . GLY A 1 210 ? 1.610 46.496 -23.746 1.00 65.44 210 GLY A N 1
ATOM 1609 C CA . GLY A 1 210 ? 0.364 46.337 -24.487 1.00 65.44 210 GLY A CA 1
ATOM 1610 C C . GLY A 1 210 ? 0.422 47.080 -25.819 1.00 65.44 210 GLY A C 1
ATOM 1611 O O . GLY A 1 210 ? 0.823 48.241 -25.867 1.00 65.44 210 GLY A O 1
ATOM 1612 N N . MET A 1 211 ? 0.009 46.402 -26.884 1.00 56.53 211 MET A N 1
ATOM 1613 C CA . MET A 1 211 ? -0.358 47.034 -28.145 1.00 56.53 211 MET A CA 1
ATOM 1614 C C . MET A 1 211 ? -1.870 47.231 -28.116 1.00 56.53 211 MET A C 1
ATOM 1616 O O . MET A 1 211 ? -2.630 46.267 -28.046 1.00 56.53 211 MET A O 1
ATOM 1620 N N . ALA A 1 212 ? -2.275 48.496 -28.098 1.00 63.03 212 ALA A N 1
ATOM 1621 C CA . ALA A 1 212 ? -3.617 48.918 -28.443 1.00 63.03 212 ALA A CA 1
ATOM 1622 C C . ALA A 1 212 ? -3.738 48.867 -29.970 1.00 63.03 212 ALA A C 1
ATOM 1624 O O . ALA A 1 212 ? -2.942 49.501 -30.662 1.00 63.03 212 ALA A O 1
ATOM 1625 N N . GLU A 1 213 ? -4.713 48.125 -30.481 1.00 61.84 213 GLU A N 1
ATOM 1626 C CA . GLU A 1 213 ? -5.180 48.277 -31.857 1.00 61.84 213 GLU A CA 1
ATOM 1627 C C . GLU A 1 213 ? -6.412 49.190 -31.833 1.00 61.84 213 GLU A C 1
ATOM 1629 O O . GLU A 1 213 ? -7.310 49.029 -31.002 1.00 61.84 213 GLU A O 1
ATOM 1634 N N . SER A 1 214 ? -6.383 50.202 -32.698 1.00 67.31 214 SER A N 1
ATOM 1635 C CA . SER A 1 214 ? -7.504 51.061 -33.089 1.00 67.31 214 SER A CA 1
ATOM 1636 C C . SER A 1 214 ? -7.850 50.769 -34.537 1.00 67.31 214 SER A C 1
ATOM 1638 O O . SER A 1 214 ? -6.899 50.461 -35.292 1.00 67.31 214 SER A O 1
#

Radius of gyration: 31.03 Å; Cα contacts (8 Å, |Δi|>4): 75; chains: 1; bounding box: 61×93×84 Å

Foldseek 3Di:
DP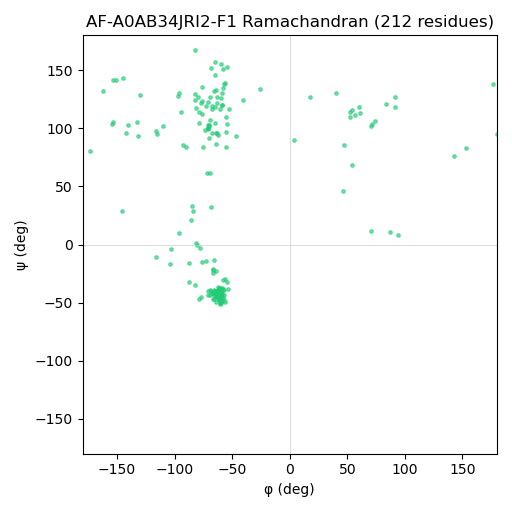PPPPPPVDPVLLVVLVVLLVVLLVVQLVVVVVVVDDSVRSNLVLLVLLLVPDPPPPCPPPPPVQLVVQCVVPVDDSSVSSSVVSVVVVVVVCVVVVDDSSNVSVVSSVSSVVSSVVVVVVCVVCVVPPPDPDPVPDDPDDDDDDDDDDDDDDDDDDDDDDDDDDDDDDDDDDDDDDDDDDDDDDDPPPPPDPDDDDDPPDPDDDDDDDDDDD

Secondary structure (DSSP, 8-state):
-----------HHHHHHHHHHHHHHHHHHHHHHHTT--HHHHHHHHHHHHHHT-TT-S-----HHHHHHHHHHH---HHHHHHHHHHHHHHHHHHHTT--HHHHHHHHHHHHHHHHHHHHHHHHTTTTT-TTS----------------------------PPP----------------------------------------PPPPPP----

Sequence (214 aa):
MPPVDRTMDIDPAVQSAQAAFRSTAHQQLKRLQAQGWEADAASYLLMDELLQQSPSHGASAASSSQLQHVVERTGFSREQALKTLLLQQEISRLRSEGHSTAALIEQLHGRLRKAGQMTLASQDENGAAASHRRFNGGPLTKKHKLSDEGAITTCTTGGDCFPHRAASREHCMGQTSEKSDKRQREETKIREDPSPLGQLKKLKVRPGQGMAES

Solvent-accessible surface area (backbone atoms only — not comparable to full-atom values): 14352 Å² total; per-residue (Å²): 130,81,85,77,81,76,80,63,85,69,54,66,63,39,53,52,30,50,51,55,33,51,55,51,51,51,52,51,38,53,50,37,36,74,75,70,38,52,72,68,58,23,52,52,50,54,53,47,45,47,49,72,71,40,92,70,77,65,84,73,76,73,50,72,66,60,41,50,51,42,21,74,73,69,71,41,52,73,67,57,26,46,52,53,50,53,53,50,50,50,55,51,49,44,46,75,74,66,48,49,74,33,57,48,39,46,51,53,36,52,39,47,53,52,44,58,51,51,62,50,60,65,49,62,78,45,64,84,71,63,91,69,76,76,77,84,72,70,87,82,77,78,87,85,79,93,74,86,91,81,90,78,90,78,88,82,86,78,87,81,91,75,86,80,84,78,85,84,88,79,88,80,89,78,80,89,78,82,88,81,78,86,86,79,93,77,85,80,77,78,77,80,74,84,76,93,77,75,87,83,75,82,82,80,82,75,82,83,78,83,81,84,86,130

pLDDT: mean 70.72, std 18.4, range [39.97, 95.12]

Organism: Prymnesium parvum (NCBI:txid97485)

Nearest PDB structures (foldseek):
  8u0g-assembly1_B  TM=3.344E-01  e=8.841E+00  Deinococcus radiodurans R1 = ATCC 13939 = DSM 20539

Mean predicted aligned error: 18.99 Å